Protein AF-0000000070922778 (afdb_homodimer)

Radius of gyration: 18.45 Å; Cα contacts (8 Å, |Δi|>4): 677; chains: 2; bounding box: 43×44×50 Å

pLDDT: mean 85.82, std 16.21, range [35.12, 98.62]

Sequence (288 aa):
MTWDMLIPEDYEFDDPLEGIDVGGYADDDPRAIELLEKLRASWADTPVVDELDGERVRLGGFVVPLEGDGSRVTEFLLVPFYGACIHVPPPPPNQVVHVHVNGDGISARSFDAVWLTGTMRAQRSSSELADAGYSMRPDRVEPFMTWDMLIPEDYEFDDPLEGIDVGGYADDDPRAIELLEKLRASWADTPVVDELDGERVRLGGFVVPLEGDGSRVTEFLLVPFYGACIHVPPPPPNQVVHVHVNGDGISARSFDAVWLTGTMRAQRSSSELADAGYSMRPDRVEPF

Organism: NCBI:txid713585

Nearest PDB structures (foldseek):
  4hsp-assembly1_A  TM=8.572E-01  e=2.648E-13  Pseudomonas aeruginosa PAO1
  2z6k-assembly1_A  TM=5.873E-01  e=1.551E-02  Homo sapiens
  6skl-assembly1_5  TM=5.769E-01  e=7.193E-02  Saccharomyces cerevisiae S288C
  8y0x-assembly1_SL  TM=4.865E-01  e=1.806E-01  Homo sapiens
  6zvj-assembly1_n  TM=4.872E-01  e=2.042E-01  Homo sapiens

Solvent-accessible surface area (backbone atoms only — not comparable to full-atom values): 15136 Å² total; per-residue (Å²): 100,60,73,68,70,32,40,41,89,85,62,70,73,69,28,80,44,55,38,41,25,83,72,69,45,66,39,77,50,66,64,60,52,52,42,54,51,51,55,48,60,73,26,66,75,54,58,57,34,67,80,43,43,70,35,75,46,44,44,66,31,19,34,41,74,73,39,64,76,86,58,29,30,33,27,29,36,38,28,65,46,78,47,54,48,57,39,39,76,54,63,45,21,34,51,23,33,39,35,43,42,71,85,85,34,42,82,55,53,80,51,39,50,31,34,38,30,30,44,32,32,64,41,70,47,76,55,72,66,46,48,17,27,22,28,32,55,48,82,42,78,37,76,105,98,60,73,67,71,34,40,41,88,84,62,68,72,70,28,79,44,55,38,42,26,83,74,71,43,65,43,78,50,64,64,60,53,52,42,54,50,51,56,49,61,72,26,67,76,54,58,57,35,68,81,44,42,70,35,75,47,44,43,65,32,19,34,40,75,73,39,64,76,86,56,28,33,32,27,29,35,39,29,65,46,78,48,53,48,58,40,40,76,54,62,46,20,35,50,24,33,38,35,43,42,71,85,84,34,42,80,55,53,79,50,42,50,30,35,37,31,30,43,32,34,62,42,71,48,78,56,71,65,44,49,17,27,21,27,33,54,48,82,39,78,38,76,104

Secondary structure (DSSP, 8-state):
--GGGGS-TT-----TTTTB-TTS-B---HHHHHHHHHHHHHHTTPPP-GGGTT-EEEEEEEEEEEEE-SSEEEEEEEESSTTBTTTBPPPPGGG-EEEE--TT-EE--TT-EEEEEEEEE---EE-SS-EESEEE--SEEEE-/--GGGGS-TT-----TTTTB-TTS-B---HHHHHHHHHHHHHHTTPPP-GGGTT-EEEEEEEEEEEEE-SSEEEEEEEESSTTBTTTBPPPPGGG-EEEE--TT-EE--TT-EEEEEEEEE---EE-SS-EESEEE--SEEEE-

Foldseek 3Di:
DDPVVVDDPPDDQPQPCVQVQLVDGHPPPPVVNVVLVVVQVVLAPPDADQVLAFDWDKDKFFWAADDADQFFGQKTKGAHDACALGRDDHDRQNRIEIEGEPDRGDGDDGGFIKMFTFRKHQPWDDDSRHIHRIYGHGPDIGGD/DDPVVVDDPPDDQPQPCVQVQLVDGDPPPPVVNVVLVVVQVVLAPPDADQVLAFDWDKDKFFWAADDADQQFGFKTKGAHDACALGRDDHDRQNRIEIEGEPDRGDGDDGGFIKMFTFRKHQPWDDDSRHIHRIYGHGPDIGGD

Structure (mmCIF, N/CA/C/O backbone):
data_AF-0000000070922778-model_v1
#
loop_
_entity.id
_entity.type
_entity.pdbx_description
1 polymer 'DUF3299 domain-containing protein'
#
loop_
_atom_site.group_PDB
_atom_site.id
_atom_site.type_symbol
_atom_site.label_atom_id
_atom_site.label_alt_id
_atom_site.label_comp_id
_atom_site.label_asym_id
_atom_site.label_entity_id
_atom_site.label_seq_id
_atom_site.pdbx_PDB_ins_code
_atom_site.Cartn_x
_atom_site.Cartn_y
_atom_site.Cartn_z
_atom_site.occupancy
_atom_site.B_iso_or_equiv
_atom_site.auth_seq_id
_atom_site.auth_comp_id
_atom_site.auth_asym_id
_atom_site.auth_atom_id
_atom_site.pdbx_PDB_model_num
ATOM 1 N N . MET A 1 1 ? -10.336 -3.109 -11.117 1 89.25 1 MET A N 1
ATOM 2 C CA . MET A 1 1 ? -10.633 -3.428 -9.727 1 89.25 1 MET A CA 1
ATOM 3 C C . MET A 1 1 ? -9.633 -2.764 -8.789 1 89.25 1 MET A C 1
AT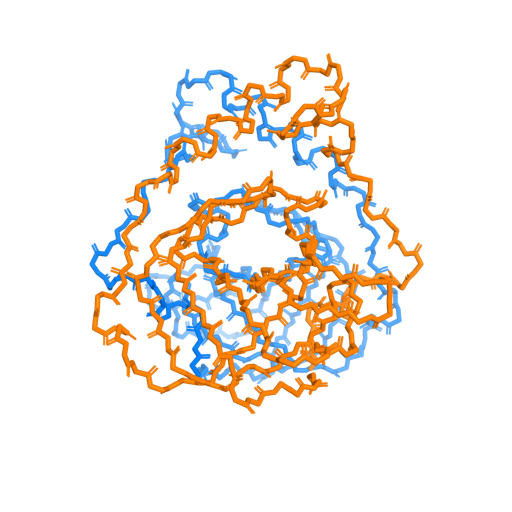OM 5 O O . MET A 1 1 ? -8.547 -2.367 -9.219 1 89.25 1 MET A O 1
ATOM 9 N N . THR A 1 2 ? -10.023 -2.664 -7.457 1 89.06 2 THR A N 1
ATOM 10 C CA . THR A 1 2 ? -9.125 -2.102 -6.449 1 89.06 2 THR A CA 1
ATOM 11 C C . THR A 1 2 ? -8.734 -3.16 -5.422 1 89.06 2 THR A C 1
ATOM 13 O O . THR A 1 2 ? -9.375 -4.207 -5.328 1 89.06 2 THR A O 1
ATOM 16 N N . TRP A 1 3 ? -7.699 -2.967 -4.789 1 92.06 3 TRP A N 1
ATOM 17 C CA . TRP A 1 3 ? -7.059 -3.965 -3.936 1 92.06 3 TRP A CA 1
ATOM 18 C C . TRP A 1 3 ? -7.969 -4.359 -2.779 1 92.06 3 TRP A C 1
ATOM 20 O O . TRP A 1 3 ? -7.883 -5.477 -2.266 1 92.06 3 TRP A O 1
ATOM 30 N N . ASP A 1 4 ? -8.812 -3.43 -2.281 1 90.69 4 ASP A N 1
ATOM 31 C CA . ASP A 1 4 ? -9.711 -3.76 -1.181 1 90.69 4 ASP A CA 1
ATOM 32 C C . ASP A 1 4 ? -10.672 -4.879 -1.575 1 90.69 4 ASP A C 1
ATOM 34 O O . ASP A 1 4 ? -11.195 -5.582 -0.712 1 90.69 4 ASP A O 1
ATOM 38 N N . MET A 1 5 ? -10.891 -5.047 -2.932 1 92.31 5 MET A N 1
ATOM 39 C CA . MET A 1 5 ? -11.805 -6.074 -3.42 1 92.31 5 MET A CA 1
ATOM 40 C C . MET A 1 5 ? -11.188 -7.461 -3.303 1 92.31 5 MET A C 1
ATOM 42 O O . MET A 1 5 ? -11.883 -8.469 -3.445 1 92.31 5 MET A O 1
ATOM 46 N N . LEU A 1 6 ? -9.953 -7.559 -2.975 1 95.5 6 LEU A N 1
ATOM 47 C CA . LEU A 1 6 ? -9.25 -8.828 -2.818 1 95.5 6 LEU A CA 1
ATOM 48 C C . LEU A 1 6 ? -9.375 -9.344 -1.388 1 95.5 6 LEU A C 1
ATOM 50 O O . LEU A 1 6 ? -8.859 -10.414 -1.064 1 95.5 6 LEU A O 1
ATOM 54 N N . ILE A 1 7 ? -10 -8.625 -0.562 1 92.38 7 ILE A N 1
ATOM 55 C CA . ILE A 1 7 ? -10.242 -8.977 0.832 1 92.38 7 ILE A CA 1
ATOM 56 C C . ILE A 1 7 ? -11.727 -9.273 1.034 1 92.38 7 ILE A C 1
ATOM 58 O O . ILE A 1 7 ? -12.586 -8.469 0.655 1 92.38 7 ILE A O 1
ATOM 62 N N . PRO A 1 8 ? -12.023 -10.43 1.592 1 93.19 8 PRO A N 1
ATOM 63 C CA . PRO A 1 8 ? -13.438 -10.672 1.861 1 93.19 8 PRO A CA 1
ATOM 64 C C . PRO A 1 8 ? -14.078 -9.57 2.701 1 93.19 8 PRO A C 1
ATOM 66 O O . PRO A 1 8 ? -13.453 -9.047 3.625 1 93.19 8 PRO A O 1
ATOM 69 N N . GLU A 1 9 ? -15.305 -9.281 2.422 1 85.25 9 GLU A N 1
ATOM 70 C CA . GLU A 1 9 ? -16 -8.156 3.047 1 85.25 9 GLU A CA 1
ATOM 71 C C . GLU A 1 9 ? -16.172 -8.375 4.547 1 85.25 9 GLU A C 1
ATOM 73 O O . GLU A 1 9 ? -16.172 -7.418 5.324 1 85.25 9 GLU A O 1
ATOM 78 N N . ASP A 1 10 ? -16.25 -9.648 4.926 1 86 10 ASP A N 1
ATOM 79 C CA . ASP A 1 10 ? -16.562 -9.961 6.32 1 86 10 ASP A CA 1
ATOM 80 C C . ASP A 1 10 ? -15.273 -10.211 7.117 1 86 10 ASP A C 1
ATOM 82 O O . ASP A 1 10 ? -15.328 -10.492 8.32 1 86 10 ASP A O 1
ATOM 86 N N . TYR A 1 11 ? -14.219 -10.141 6.355 1 85.25 11 TYR A N 1
ATOM 87 C CA . TYR A 1 11 ? -12.961 -10.375 7.055 1 85.25 11 TYR A CA 1
ATOM 88 C C . TYR A 1 11 ? -12.508 -9.125 7.805 1 85.25 11 TYR A C 1
ATOM 90 O O . TYR A 1 11 ? -12.508 -8.031 7.242 1 85.25 11 TYR A O 1
ATOM 98 N N . GLU A 1 12 ? -12.25 -9.312 9.102 1 73.38 12 GLU A N 1
ATOM 99 C CA . GLU A 1 12 ? -11.633 -8.281 9.922 1 73.38 12 GLU A CA 1
ATOM 100 C C . GLU A 1 12 ? -10.188 -8.648 10.273 1 73.38 12 GLU A C 1
ATOM 102 O O . GLU A 1 12 ? -9.938 -9.719 10.828 1 73.38 12 GLU A O 1
ATOM 107 N N . PHE A 1 13 ? -9.258 -7.855 9.727 1 70.44 13 PHE A N 1
ATOM 108 C CA . PHE A 1 13 ? -7.867 -8.133 10.078 1 70.44 13 PHE A CA 1
ATOM 109 C C . PHE A 1 13 ? -7.703 -8.219 11.594 1 70.44 13 PHE A C 1
ATOM 111 O O . PHE A 1 13 ? -8.305 -7.438 12.336 1 70.44 13 PHE A O 1
ATOM 118 N N . ASP A 1 14 ? -7.234 -9.344 11.984 1 60.81 14 ASP A N 1
ATOM 119 C CA . ASP A 1 14 ? -6.77 -9.281 13.367 1 60.81 14 ASP A CA 1
ATOM 120 C C . ASP A 1 14 ? -5.691 -8.211 13.531 1 60.81 14 ASP A C 1
ATOM 122 O O . ASP A 1 14 ? -4.773 -8.117 12.719 1 60.81 14 ASP A O 1
ATOM 126 N N . ASP A 1 15 ? -6.113 -7.16 14.07 1 53.22 15 ASP A N 1
ATOM 127 C CA . ASP A 1 15 ? -5.109 -6.137 14.336 1 53.22 15 ASP A CA 1
ATOM 128 C C . ASP A 1 15 ? -3.932 -6.707 15.125 1 53.22 15 ASP A C 1
ATOM 130 O O . ASP A 1 15 ? -4.043 -6.957 16.328 1 53.22 15 ASP A O 1
ATOM 134 N N . PRO A 1 16 ? -3.008 -7.27 14.312 1 50.75 16 PRO A N 1
ATOM 135 C CA . PRO A 1 16 ? -1.909 -7.746 15.156 1 50.75 16 PRO A CA 1
ATOM 136 C C . PRO A 1 16 ? -1.395 -6.676 16.125 1 50.75 16 PRO A C 1
ATOM 138 O O . PRO A 1 16 ? -0.692 -6.992 17.078 1 50.75 16 PRO A O 1
ATOM 141 N N . LEU A 1 17 ? -1.821 -5.473 15.578 1 51.88 17 LEU A N 1
ATOM 142 C CA . LEU A 1 17 ? -1.456 -4.332 16.406 1 51.88 17 LEU A CA 1
ATOM 143 C C . LEU A 1 17 ? -2.564 -4.016 17.406 1 51.88 17 LEU A C 1
ATOM 145 O O . LEU A 1 17 ? -2.449 -3.064 18.188 1 51.88 17 LEU A O 1
ATOM 149 N N . GLU A 1 18 ? -3.729 -4.777 17.203 1 47.84 18 GLU A N 1
ATOM 150 C CA . GLU A 1 18 ? -4.816 -4.582 18.156 1 47.84 18 GLU A CA 1
ATOM 151 C C . GLU A 1 18 ? -4.324 -4.727 19.594 1 47.84 18 GLU A C 1
ATOM 153 O O . GLU A 1 18 ? -3.703 -5.73 19.953 1 47.84 18 GLU A O 1
ATOM 158 N N . GLY A 1 19 ? -4.395 -3.633 20.344 1 45.19 19 GLY A N 1
ATOM 159 C CA . GLY A 1 19 ? -3.963 -3.48 21.719 1 45.19 19 GLY A CA 1
ATOM 160 C C . GLY A 1 19 ? -2.604 -2.822 21.844 1 45.19 19 GLY A C 1
ATOM 161 O O . GLY A 1 19 ? -2.082 -2.672 22.953 1 45.19 19 GLY A O 1
ATOM 162 N N . ILE A 1 20 ? -1.868 -2.838 20.812 1 43.72 20 ILE A N 1
ATOM 163 C CA . ILE A 1 20 ? -0.602 -2.119 20.891 1 43.72 20 ILE A CA 1
ATOM 164 C C . ILE A 1 20 ? -0.856 -0.614 20.812 1 43.72 20 ILE A C 1
ATOM 166 O O . ILE A 1 20 ? -1.433 -0.124 19.844 1 43.72 20 ILE A O 1
ATOM 170 N N . ASP A 1 21 ? -1.091 -0.004 21.875 1 40.66 21 ASP A N 1
ATOM 171 C CA . ASP A 1 21 ? -1.173 1.452 21.953 1 40.66 21 ASP A CA 1
ATOM 172 C C . ASP A 1 21 ? -0.01 2.104 21.203 1 40.66 21 ASP A C 1
ATOM 174 O O . ASP A 1 21 ? 1.118 2.123 21.703 1 40.66 21 ASP A O 1
ATOM 178 N N . VAL A 1 22 ? 0.068 2.129 19.875 1 41.25 22 VAL A N 1
ATOM 179 C CA . VAL A 1 22 ? 1.137 2.953 19.328 1 41.25 22 VAL A CA 1
ATOM 180 C C . VAL A 1 22 ? 1.217 4.273 20.078 1 41.25 22 VAL A C 1
ATOM 182 O O . VAL A 1 22 ? 2.229 4.977 20.016 1 41.25 22 VAL A O 1
ATOM 185 N N . GLY A 1 23 ? 0.224 5.086 20.219 1 37.53 23 GLY A N 1
ATOM 186 C CA . GLY A 1 23 ? 0.001 6.16 21.172 1 37.53 23 GLY A CA 1
ATOM 187 C C . GLY A 1 23 ? -0.423 5.66 22.547 1 37.53 23 GLY A C 1
ATOM 188 O O . GLY A 1 23 ? -1.097 6.375 23.281 1 37.53 23 GLY A O 1
ATOM 189 N N . GLY A 1 24 ? -0.105 4.578 23.172 1 35.56 24 GLY A N 1
ATOM 190 C CA . GLY A 1 24 ? -0.442 4.113 24.5 1 35.56 24 GLY A CA 1
ATOM 191 C C . GLY A 1 24 ? -1.186 2.791 24.5 1 35.56 24 GLY A C 1
ATOM 192 O O . GLY A 1 24 ? -1.572 2.293 25.562 1 35.56 24 GLY A O 1
ATOM 193 N N . TYR A 1 25 ? -1.937 2.266 23.656 1 35.12 25 TYR A N 1
ATOM 194 C CA . TYR A 1 25 ? -2.836 1.153 23.938 1 35.12 25 TYR A CA 1
ATOM 195 C C . TYR A 1 25 ? -2.064 -0.156 24.062 1 35.12 25 TYR A C 1
ATOM 197 O O . TYR A 1 25 ? -0.97 -0.29 23.5 1 35.12 25 TYR A O 1
ATOM 205 N N . ALA A 1 26 ? -2.715 -1.332 24.797 1 37.41 26 ALA A N 1
ATOM 206 C CA . ALA A 1 26 ? -2.357 -2.447 25.672 1 37.41 26 ALA A CA 1
ATOM 207 C C . ALA A 1 26 ? -1.793 -3.615 24.859 1 37.41 26 ALA A C 1
ATOM 209 O O . ALA A 1 26 ? -1.554 -4.695 25.406 1 37.41 26 ALA A O 1
ATOM 210 N N . ASP A 1 27 ? -1.771 -3.811 23.453 1 47.06 27 ASP A N 1
ATOM 211 C CA . ASP A 1 27 ? -1.337 -5.203 23.375 1 47.06 27 ASP A CA 1
ATOM 212 C C . ASP A 1 27 ? 0.067 -5.371 23.953 1 47.06 27 ASP A C 1
ATOM 214 O O . ASP A 1 27 ? 0.938 -4.527 23.734 1 47.06 27 ASP A O 1
ATOM 218 N N . ASP A 1 28 ? 0.158 -6.125 24.969 1 54.16 28 ASP A N 1
ATOM 219 C CA . ASP A 1 28 ? 1.063 -6.539 26.031 1 54.16 28 ASP A CA 1
ATOM 220 C C . ASP A 1 28 ? 2.309 -7.215 25.469 1 54.16 28 ASP A C 1
ATOM 222 O O . ASP A 1 28 ? 3.176 -7.664 26.219 1 54.16 28 ASP A O 1
ATOM 226 N N . ASP A 1 29 ? 2.395 -7.43 24.031 1 61.84 29 ASP A N 1
ATOM 227 C CA . ASP A 1 29 ? 3.674 -8.078 23.766 1 61.84 29 ASP A CA 1
ATOM 228 C C . ASP A 1 29 ? 4.781 -7.047 23.578 1 61.84 29 ASP A C 1
ATOM 230 O O . ASP A 1 29 ? 4.824 -6.352 22.547 1 61.84 29 ASP A O 1
ATOM 234 N N . PRO A 1 30 ? 5.5 -6.844 24.531 1 70.19 30 PRO A N 1
ATOM 235 C CA . PRO A 1 30 ? 6.582 -5.859 24.531 1 70.19 30 PRO A CA 1
ATOM 236 C C . PRO A 1 30 ? 7.477 -5.977 23.297 1 70.19 30 PRO A C 1
ATOM 238 O O . PRO A 1 30 ? 7.992 -4.969 22.797 1 70.19 30 PRO A O 1
ATOM 241 N N . ARG A 1 31 ? 7.418 -7.18 22.766 1 65.69 31 ARG A N 1
ATOM 242 C CA . ARG A 1 31 ? 8.281 -7.387 21.609 1 65.69 31 ARG A CA 1
ATOM 243 C C . ARG A 1 31 ? 7.676 -6.777 20.359 1 65.69 31 ARG A C 1
ATOM 245 O O . ARG A 1 31 ? 8.383 -6.176 19.547 1 65.69 31 ARG A O 1
ATOM 252 N N . ALA A 1 32 ? 6.371 -6.836 20.203 1 67 32 ALA A N 1
ATOM 253 C CA . ALA A 1 32 ? 5.68 -6.246 19.062 1 67 32 ALA A CA 1
ATOM 254 C C . ALA A 1 32 ? 5.766 -4.723 19.094 1 67 32 ALA A C 1
ATOM 256 O O . ALA A 1 32 ? 5.984 -4.082 18.062 1 67 32 ALA A O 1
ATOM 257 N N . ILE A 1 33 ? 5.738 -4.27 20.266 1 70.62 33 ILE A N 1
ATOM 258 C CA . ILE A 1 33 ? 5.82 -2.824 20.453 1 70.62 33 ILE A CA 1
ATOM 259 C C . ILE A 1 33 ? 7.203 -2.328 20.031 1 70.62 33 ILE A C 1
ATOM 261 O O . ILE A 1 33 ? 7.324 -1.342 19.312 1 70.62 33 ILE A O 1
ATOM 265 N N . GLU A 1 34 ? 8.141 -2.98 20.516 1 70.94 34 GLU A N 1
ATOM 266 C CA . GLU A 1 34 ? 9.508 -2.596 20.188 1 70.94 34 GLU A CA 1
ATOM 267 C C . GLU A 1 34 ? 9.758 -2.67 18.672 1 70.94 34 GLU A C 1
ATOM 269 O O . GLU A 1 34 ? 10.422 -1.798 18.109 1 70.94 34 GLU A O 1
ATOM 274 N N . LEU A 1 35 ? 9.148 -3.58 18.078 1 66.06 35 LEU A N 1
ATOM 275 C CA . LEU A 1 35 ? 9.336 -3.771 16.656 1 66.06 35 LEU A CA 1
ATOM 276 C C . LEU A 1 35 ? 8.695 -2.635 15.859 1 66.06 35 LEU A C 1
ATOM 278 O O . LEU A 1 35 ? 9.305 -2.088 14.938 1 66.06 35 LEU A O 1
ATOM 282 N N . LEU A 1 36 ? 7.551 -2.359 16.203 1 73.56 36 LEU A N 1
ATOM 283 C CA . LEU A 1 36 ? 6.863 -1.269 15.516 1 73.56 36 LEU A CA 1
ATOM 284 C C . LEU A 1 36 ? 7.621 0.043 15.688 1 73.56 36 LEU A C 1
ATOM 286 O O . LEU A 1 36 ? 7.715 0.841 14.758 1 73.56 36 LEU A O 1
ATOM 290 N N . GLU A 1 37 ? 8.164 0.158 16.844 1 74.75 37 GLU A N 1
ATOM 291 C CA . GLU A 1 37 ? 8.938 1.363 17.109 1 74.75 37 GLU A CA 1
ATOM 292 C C . GLU A 1 37 ? 10.203 1.406 16.25 1 74.75 37 GLU A C 1
ATOM 294 O O . GLU A 1 37 ? 10.586 2.469 15.766 1 74.75 37 GLU A O 1
ATOM 299 N N . LYS A 1 38 ? 10.828 0.313 16.094 1 72.69 38 LYS A N 1
ATOM 300 C CA . LYS A 1 38 ? 12.031 0.237 15.266 1 72.69 38 LYS A CA 1
ATOM 301 C C . LYS A 1 38 ? 11.703 0.513 13.797 1 72.69 38 LYS A C 1
ATOM 303 O O . LYS A 1 38 ? 12.453 1.22 13.117 1 72.69 38 LYS A O 1
ATOM 308 N N . LEU A 1 39 ? 10.641 -0.091 13.344 1 75.5 39 LEU A N 1
ATOM 309 C CA . LEU A 1 39 ? 10.219 0.147 11.969 1 75.5 39 LEU A CA 1
ATOM 310 C C . LEU A 1 39 ? 9.906 1.623 11.742 1 75.5 39 LEU A C 1
ATOM 312 O O . LEU A 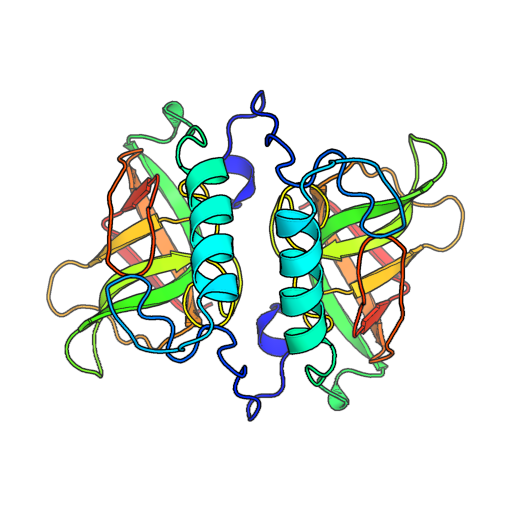1 39 ? 10.391 2.221 10.773 1 75.5 39 LEU A O 1
ATOM 316 N N . ARG A 1 40 ? 9.188 2.184 12.648 1 78.06 40 ARG A N 1
ATOM 317 C CA . ARG A 1 40 ? 8.844 3.6 12.562 1 78.06 40 ARG A CA 1
ATOM 318 C C . ARG A 1 40 ? 10.094 4.469 12.562 1 78.06 40 ARG A C 1
ATOM 320 O O . ARG A 1 40 ? 10.188 5.43 11.797 1 78.06 40 ARG A O 1
ATOM 327 N N . ALA A 1 41 ? 11.047 4.148 13.43 1 77.12 41 ALA A N 1
ATOM 328 C CA . ALA A 1 41 ? 12.281 4.918 13.547 1 77.12 41 ALA A CA 1
ATOM 329 C C . ALA A 1 41 ? 13.102 4.848 12.266 1 77.12 41 ALA A C 1
ATOM 331 O O . ALA A 1 41 ? 13.711 5.84 11.859 1 77.12 41 ALA A O 1
ATOM 332 N N . SER A 1 42 ? 13.086 3.76 11.625 1 77.06 42 SER A N 1
ATOM 333 C CA . SER A 1 42 ? 13.859 3.58 10.398 1 77.06 42 SER A CA 1
ATOM 334 C C . SER A 1 42 ? 13.281 4.398 9.25 1 77.06 42 SER A C 1
ATOM 336 O O . SER A 1 42 ? 14 4.77 8.32 1 77.06 42 SER A O 1
ATOM 338 N N . TRP A 1 43 ? 12.016 4.707 9.391 1 83.19 43 TRP A N 1
ATOM 339 C CA . TRP A 1 43 ? 11.336 5.402 8.305 1 83.19 43 TRP A CA 1
ATOM 340 C C . TRP A 1 43 ? 11.125 6.875 8.648 1 83.19 43 TRP A C 1
ATOM 342 O O . TRP A 1 43 ? 10.688 7.656 7.809 1 83.19 43 TRP A O 1
ATOM 352 N N . ALA A 1 44 ? 11.484 7.254 9.828 1 82.56 44 ALA A N 1
ATOM 353 C CA . ALA A 1 44 ? 11.117 8.562 10.367 1 82.56 44 ALA A CA 1
ATOM 354 C C . ALA A 1 44 ? 11.648 9.688 9.492 1 82.56 44 ALA A C 1
ATOM 356 O O . ALA A 1 44 ? 10.992 10.719 9.328 1 82.56 44 ALA A O 1
ATOM 357 N N . ASP A 1 45 ? 12.789 9.383 8.75 1 85.69 45 ASP A N 1
ATOM 358 C CA . ASP A 1 45 ? 13.445 10.484 8.047 1 85.69 45 ASP A CA 1
ATOM 359 C C . ASP A 1 45 ? 13.32 10.328 6.531 1 85.69 45 ASP A C 1
ATOM 361 O O . ASP A 1 45 ? 14.141 10.844 5.773 1 85.69 45 ASP A O 1
ATOM 365 N N . THR A 1 46 ? 12.336 9.547 6.152 1 90.94 46 THR A N 1
ATOM 366 C CA . THR A 1 46 ? 12.133 9.43 4.711 1 90.94 46 THR A CA 1
ATOM 367 C C . THR A 1 46 ? 11.844 10.797 4.098 1 90.94 46 THR A C 1
ATOM 369 O O . THR A 1 46 ? 11.039 11.57 4.637 1 90.94 46 THR A O 1
ATOM 372 N N . PRO A 1 47 ? 12.516 11.148 2.994 1 93.31 47 PRO A N 1
ATOM 373 C CA . PRO A 1 47 ? 12.383 12.477 2.404 1 93.31 47 PRO A CA 1
ATOM 374 C C . PRO A 1 47 ? 11.094 12.641 1.6 1 93.31 47 PRO A C 1
ATOM 376 O O . PRO A 1 47 ? 10.516 11.648 1.143 1 93.31 47 PRO A O 1
ATOM 379 N N . VAL A 1 48 ? 10.664 13.852 1.496 1 96.81 48 VAL A N 1
ATOM 380 C CA . VAL A 1 48 ? 9.531 14.203 0.638 1 96.81 48 VAL A CA 1
ATOM 381 C C . VAL A 1 48 ? 10.047 14.859 -0.646 1 96.81 48 VAL A C 1
ATOM 383 O O . VAL A 1 48 ? 11.242 15.133 -0.776 1 96.81 48 VAL A O 1
ATOM 386 N N . VAL A 1 49 ? 9.172 14.969 -1.598 1 97.12 49 VAL A N 1
ATOM 387 C CA . VAL A 1 49 ? 9.445 15.727 -2.812 1 97.12 49 VAL A CA 1
ATOM 388 C C . VAL A 1 49 ? 9.062 17.188 -2.604 1 97.12 49 VAL A C 1
ATOM 390 O O . VAL A 1 49 ? 7.891 17.547 -2.742 1 97.12 49 VAL A O 1
ATOM 393 N N . ASP A 1 50 ? 10.031 18 -2.381 1 96.88 50 ASP A N 1
ATOM 394 C CA . ASP A 1 50 ? 9.789 19.391 -2.027 1 96.88 50 ASP A CA 1
ATOM 395 C C . ASP A 1 50 ? 9.008 20.109 -3.121 1 96.88 50 ASP A C 1
ATOM 397 O O . ASP A 1 50 ? 8.219 21.016 -2.834 1 96.88 50 ASP A O 1
ATOM 401 N N . GLU A 1 51 ? 9.18 19.672 -4.312 1 97.31 51 GLU A N 1
ATOM 402 C CA . GLU A 1 51 ? 8.555 20.328 -5.457 1 97.31 51 GLU A CA 1
ATOM 403 C C . GLU A 1 51 ? 7.043 20.156 -5.434 1 97.31 51 GLU A C 1
ATOM 405 O O . GLU A 1 51 ? 6.316 20.875 -6.125 1 97.31 51 GLU A O 1
ATOM 410 N N . LEU A 1 52 ? 6.598 19.234 -4.684 1 97.88 52 LEU A N 1
ATOM 411 C CA . LEU A 1 52 ? 5.164 19 -4.59 1 97.88 52 LEU A CA 1
ATOM 412 C C . LEU A 1 52 ? 4.5 20.031 -3.672 1 97.88 52 LEU A C 1
ATOM 414 O O . LEU A 1 52 ? 3.273 20.141 -3.654 1 97.88 52 LEU A O 1
ATOM 418 N N . ASP A 1 53 ? 5.312 20.75 -2.916 1 98.44 53 ASP A N 1
ATOM 419 C CA . ASP A 1 53 ? 4.754 21.766 -2.041 1 98.44 53 ASP A CA 1
ATOM 420 C C . ASP A 1 53 ? 4.074 22.875 -2.85 1 98.44 53 ASP A C 1
ATOM 422 O O . ASP A 1 53 ? 4.727 23.562 -3.627 1 98.44 53 ASP A O 1
ATOM 426 N N . GLY A 1 54 ? 2.803 22.938 -2.717 1 98.19 54 GLY A N 1
ATOM 427 C CA . GLY A 1 54 ? 2.053 23.969 -3.414 1 98.19 54 GLY A CA 1
ATOM 428 C C . GLY A 1 54 ? 1.452 23.484 -4.723 1 98.19 54 GLY A C 1
ATOM 429 O O . GLY A 1 54 ? 0.729 24.234 -5.391 1 98.19 54 GLY A O 1
ATOM 430 N N . GLU A 1 55 ? 1.668 22.312 -5.094 1 97.94 55 GLU A N 1
ATOM 431 C CA . GLU A 1 55 ? 1.161 21.781 -6.352 1 97.94 55 GLU A CA 1
ATOM 432 C C . GLU A 1 55 ? -0.26 21.234 -6.195 1 97.94 55 GLU A C 1
ATOM 434 O O . GLU A 1 55 ? -0.575 20.578 -5.199 1 97.94 55 GLU A O 1
ATOM 439 N N . ARG A 1 56 ? -1.062 21.594 -7.117 1 98.12 56 ARG A N 1
ATOM 440 C CA . ARG A 1 56 ? -2.391 20.984 -7.168 1 98.12 56 ARG A CA 1
ATOM 441 C C . ARG A 1 56 ? -2.33 19.578 -7.73 1 98.12 56 ARG A C 1
ATOM 443 O O . ARG A 1 56 ? -1.774 19.344 -8.805 1 98.12 56 ARG A O 1
ATOM 450 N N . VAL A 1 57 ? -2.912 18.625 -7.008 1 97.69 57 VAL A N 1
ATOM 451 C CA . VAL A 1 57 ? -2.787 17.234 -7.398 1 97.69 57 VAL A CA 1
ATOM 452 C C . VAL A 1 57 ? -4.125 16.516 -7.211 1 97.69 57 VAL A C 1
ATOM 454 O O . VAL A 1 57 ? -5.051 17.078 -6.609 1 97.69 57 VAL A O 1
ATOM 457 N N . ARG A 1 58 ? -4.215 15.391 -7.824 1 96.81 58 ARG A N 1
ATOM 458 C CA . ARG A 1 58 ? -5.246 14.391 -7.555 1 96.81 58 ARG A CA 1
ATOM 459 C C . ARG A 1 58 ? -4.629 13.062 -7.145 1 96.81 58 ARG A C 1
ATOM 461 O O . ARG A 1 58 ? -3.814 12.492 -7.875 1 96.81 58 ARG A O 1
ATOM 468 N N . LEU A 1 59 ? -4.984 12.57 -5.992 1 95.25 59 LEU A N 1
ATOM 469 C CA . LEU A 1 59 ? -4.371 11.375 -5.422 1 95.25 59 LEU A CA 1
ATOM 470 C C . LEU A 1 59 ? -5.426 10.445 -4.832 1 95.25 59 LEU A C 1
ATOM 472 O O . LEU A 1 59 ? -6.309 10.898 -4.094 1 95.25 59 LEU A O 1
ATOM 476 N N . GLY A 1 60 ? -5.375 9.266 -5.164 1 94.31 60 GLY A N 1
ATOM 477 C CA . GLY A 1 60 ? -6.277 8.273 -4.605 1 94.31 60 GLY A CA 1
ATOM 478 C C . GLY A 1 60 ? -5.684 7.512 -3.439 1 94.31 60 GLY A C 1
ATOM 479 O O . GLY A 1 60 ? -4.477 7.254 -3.41 1 94.31 60 GLY A O 1
ATOM 480 N N . GLY A 1 61 ? -6.488 7.098 -2.562 1 95.06 61 GLY A N 1
ATOM 481 C CA . GLY A 1 61 ? -6.039 6.32 -1.42 1 95.06 61 GLY A CA 1
ATOM 482 C C . GLY A 1 61 ? -7.172 5.891 -0.507 1 95.06 61 GLY A C 1
ATOM 483 O O . GLY A 1 61 ? -8.336 5.875 -0.916 1 95.06 61 GLY A O 1
ATOM 484 N N . PHE A 1 62 ? -6.781 5.465 0.692 1 95.12 62 PHE A N 1
ATOM 485 C CA . PHE A 1 62 ? -7.719 4.949 1.681 1 95.12 62 PHE A CA 1
ATOM 486 C C . PHE A 1 62 ? -7.773 5.855 2.904 1 95.12 62 PHE A C 1
ATOM 488 O O . PHE A 1 62 ? -6.738 6.332 3.377 1 95.12 62 PHE A O 1
ATOM 495 N N . VAL A 1 63 ? -8.969 6.035 3.426 1 95.94 63 VAL A N 1
ATOM 496 C CA . VAL A 1 63 ? -9.203 6.965 4.523 1 95.94 63 VAL A CA 1
ATOM 497 C C . VAL A 1 63 ? -8.914 6.277 5.855 1 95.94 63 VAL A C 1
ATOM 499 O O . VAL A 1 63 ? -9.391 5.164 6.102 1 95.94 63 VAL A O 1
ATOM 502 N N . VAL A 1 64 ? -8.133 6.898 6.707 1 94.75 64 VAL A N 1
ATOM 503 C CA . VAL A 1 64 ? -7.984 6.535 8.109 1 94.75 64 VAL A CA 1
ATOM 504 C C . VAL A 1 64 ? -8.414 7.703 8.992 1 94.75 64 VAL A C 1
ATOM 506 O O . VAL A 1 64 ? -7.648 8.641 9.211 1 94.75 64 VAL A O 1
ATOM 509 N N . PRO A 1 65 ? -9.562 7.621 9.555 1 96.19 65 PRO A N 1
ATOM 510 C CA . PRO A 1 65 ? -10.117 8.781 10.266 1 96.19 65 PRO A CA 1
ATOM 511 C C . PRO A 1 65 ? -9.32 9.141 11.523 1 96.19 65 PRO A C 1
ATOM 513 O O . PRO A 1 65 ? -8.859 8.242 12.234 1 96.19 65 PRO A O 1
ATOM 516 N N . LEU A 1 66 ? -9.172 10.422 11.766 1 95.19 66 LEU A N 1
ATOM 517 C CA . LEU A 1 66 ? -8.578 10.938 12.992 1 95.19 66 LEU A CA 1
ATOM 518 C C . LEU A 1 66 ? -9.617 11.68 13.828 1 95.19 66 LEU A C 1
ATOM 520 O O . LEU A 1 66 ? -9.773 11.406 15.016 1 95.19 66 LEU A O 1
ATOM 524 N N . GLU A 1 67 ? -10.281 12.641 13.195 1 95.06 67 GLU A N 1
ATOM 525 C CA . GLU A 1 67 ? -11.312 13.422 13.875 1 95.06 67 GLU A CA 1
ATOM 526 C C . GLU A 1 67 ? -12.625 13.406 13.094 1 95.06 67 GLU A C 1
ATOM 528 O O . GLU A 1 67 ? -12.625 13.539 11.867 1 95.06 67 GLU A O 1
ATOM 533 N N . GLY A 1 68 ? -13.719 13.148 13.805 1 90.69 68 GLY A N 1
ATOM 534 C CA . GLY A 1 68 ? -15.055 13.133 13.219 1 90.69 68 GLY A CA 1
ATOM 535 C C . GLY A 1 68 ? -16.141 12.859 14.242 1 90.69 68 GLY A C 1
ATOM 536 O O . GLY A 1 68 ? -15.906 12.922 15.445 1 90.69 68 GLY A O 1
ATOM 537 N N . ASP A 1 69 ? -17.375 12.766 13.742 1 87.69 69 ASP A N 1
ATOM 538 C CA . ASP A 1 69 ? -18.5 12.5 14.633 1 87.69 69 ASP A CA 1
ATOM 539 C C . ASP A 1 69 ? -19.109 11.125 14.367 1 87.69 69 ASP A C 1
ATOM 541 O O . ASP A 1 69 ? -20.281 10.891 14.672 1 87.69 69 ASP A O 1
ATOM 545 N N . GLY A 1 70 ? -18.344 10.172 13.82 1 81.56 70 GLY A N 1
ATOM 546 C CA . GLY A 1 70 ? -18.812 8.828 13.484 1 81.56 70 GLY A CA 1
ATOM 547 C C . GLY A 1 70 ? -19.391 8.734 12.094 1 81.56 70 GLY A C 1
ATOM 548 O O . GLY A 1 70 ? -19.297 7.688 11.445 1 81.56 70 GLY A O 1
ATOM 549 N N . SER A 1 71 ? -20.062 9.828 11.641 1 85.5 71 SER A N 1
ATOM 550 C CA . SER A 1 71 ? -20.656 9.836 10.305 1 85.5 71 SER A CA 1
ATOM 551 C C . SER A 1 71 ? -19.859 10.719 9.352 1 85.5 71 SER A C 1
ATOM 553 O O . SER A 1 71 ? -19.781 10.43 8.148 1 85.5 71 SER A O 1
ATOM 555 N N . ARG A 1 72 ? -19.297 11.742 9.945 1 94.12 72 ARG A N 1
ATOM 556 C CA . ARG A 1 72 ? -18.5 12.672 9.156 1 94.12 72 ARG A CA 1
ATOM 557 C C . ARG A 1 72 ? -17.078 12.773 9.703 1 94.12 72 ARG A C 1
ATOM 559 O O . ARG A 1 72 ? -16.859 12.641 10.914 1 94.12 72 ARG A O 1
ATOM 566 N N . VAL A 1 73 ? -16.188 12.945 8.773 1 96.69 73 VAL A N 1
ATOM 567 C CA . VAL A 1 73 ? -14.789 13.047 9.148 1 96.69 73 VAL A CA 1
ATOM 568 C C . VAL A 1 73 ? -14.234 14.398 8.703 1 96.69 73 VAL A C 1
ATOM 570 O O . VAL A 1 73 ? -14.43 14.812 7.555 1 96.69 73 VAL A O 1
ATOM 573 N N . THR A 1 74 ? -13.547 15.109 9.609 1 97 74 THR A N 1
ATOM 574 C CA . THR A 1 74 ? -12.977 16.422 9.297 1 97 74 THR A CA 1
ATOM 575 C C . THR A 1 74 ? -11.461 16.328 9.18 1 97 74 THR A C 1
ATOM 577 O O . THR A 1 74 ? -10.812 17.234 8.648 1 97 74 THR A O 1
ATOM 580 N N . GLU A 1 75 ? -10.859 15.344 9.812 1 97.69 75 GLU A N 1
ATOM 581 C CA . GLU A 1 75 ? -9.422 15.086 9.781 1 97.69 75 GLU A CA 1
ATOM 582 C C . GLU A 1 75 ? -9.133 13.594 9.602 1 97.69 75 GLU A C 1
ATOM 584 O O . GLU A 1 75 ? -9.711 12.758 10.297 1 97.69 75 GLU A O 1
ATOM 589 N N . PHE A 1 76 ? -8.328 13.297 8.625 1 97.81 76 PHE A N 1
ATOM 590 C CA . PHE A 1 76 ? -7.988 11.898 8.398 1 97.81 76 PHE A CA 1
ATOM 591 C C . PHE A 1 76 ? -6.625 11.773 7.73 1 97.81 76 PHE A C 1
ATOM 593 O O . PHE A 1 76 ? -6.043 12.766 7.301 1 97.81 76 PHE A O 1
ATOM 600 N N . LEU A 1 77 ? -6.09 10.586 7.762 1 98 77 LEU A N 1
ATOM 601 C CA . LEU A 1 77 ? -4.934 10.234 6.945 1 98 77 LEU A CA 1
ATOM 602 C C . LEU A 1 77 ? -5.371 9.555 5.648 1 98 77 LEU A C 1
ATOM 604 O O . LEU A 1 77 ? -6.32 8.773 5.645 1 98 77 LEU A O 1
ATOM 608 N N . LEU A 1 78 ? -4.746 9.93 4.59 1 98.12 78 LEU A N 1
ATOM 609 C CA . LEU A 1 78 ? -4.836 9.156 3.357 1 98.12 78 LEU A CA 1
ATOM 610 C C . LEU A 1 78 ? -3.617 8.25 3.195 1 98.12 78 LEU A C 1
ATOM 612 O O . LEU A 1 78 ? -2.479 8.719 3.246 1 98.12 78 LEU A O 1
ATOM 616 N N . VAL A 1 79 ? -3.846 6.941 3.006 1 96.69 79 VAL A N 1
ATOM 617 C CA . VAL A 1 79 ? -2.762 5.969 2.914 1 96.69 79 VAL A CA 1
ATOM 618 C C . VAL A 1 79 ? -2.898 5.16 1.625 1 96.69 79 VAL A C 1
ATOM 620 O O . VAL A 1 79 ? -3.982 5.09 1.042 1 96.69 79 VAL A O 1
ATOM 623 N N . PRO A 1 80 ? -1.854 4.547 1.189 1 95 80 PRO A N 1
ATOM 624 C CA . PRO A 1 80 ? -1.848 3.965 -0.153 1 95 80 PRO A CA 1
ATOM 625 C C . PRO A 1 80 ? -2.473 2.57 -0.194 1 95 80 PRO A C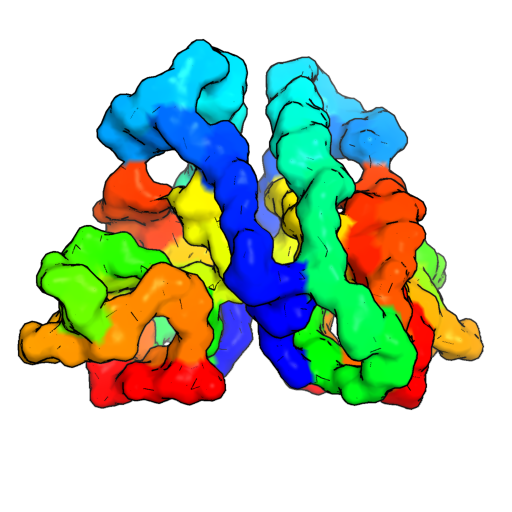 1
ATOM 627 O O . PRO A 1 80 ? -2.744 2.045 -1.275 1 95 80 PRO A O 1
ATOM 630 N N . PHE A 1 81 ? -2.688 1.926 0.938 1 91.81 81 PHE A N 1
ATOM 631 C CA . PHE A 1 81 ? -3.184 0.557 0.865 1 91.81 81 PHE A CA 1
ATOM 632 C C . PHE A 1 81 ? -4.141 0.265 2.016 1 91.81 81 PHE A C 1
ATOM 634 O O . PHE A 1 81 ? -4.008 0.84 3.1 1 91.81 81 PHE A O 1
ATOM 641 N N . TYR A 1 82 ? -5.004 -0.604 1.801 1 87.81 82 TYR A N 1
ATOM 642 C CA . TYR A 1 82 ? -6.059 -0.978 2.736 1 87.81 82 TYR A CA 1
ATOM 643 C C . TYR A 1 82 ? -5.473 -1.566 4.016 1 87.81 82 TYR A C 1
ATOM 645 O O . TYR A 1 82 ? -4.566 -2.4 3.961 1 87.81 82 TYR A O 1
ATOM 653 N N . GLY A 1 83 ? -5.949 -1.029 5.195 1 87.5 83 GLY A N 1
ATOM 654 C CA . GLY A 1 83 ? -5.547 -1.609 6.469 1 87.5 83 GLY A CA 1
ATOM 655 C C . GLY A 1 83 ? -4.41 -0.861 7.133 1 87.5 83 GLY A C 1
ATOM 656 O O . GLY A 1 83 ? -4.141 -1.057 8.32 1 87.5 83 GLY A O 1
ATOM 657 N N . ALA A 1 84 ? -3.713 -0.068 6.441 1 88.81 84 ALA A N 1
ATOM 658 C CA . ALA A 1 84 ? -2.582 0.681 6.98 1 88.81 84 ALA A CA 1
ATOM 659 C C . ALA A 1 84 ? -2.98 1.437 8.242 1 88.81 84 ALA A C 1
ATOM 661 O O . ALA A 1 84 ? -4.074 2 8.32 1 88.81 84 ALA A O 1
ATOM 662 N N . CYS A 1 85 ? -2.053 1.438 9.273 1 86.25 85 CYS A N 1
ATOM 663 C CA . CYS A 1 85 ? -2.133 2.199 10.516 1 86.25 85 CYS A CA 1
ATOM 664 C C . CYS A 1 85 ? -2.988 1.473 11.547 1 86.25 85 CYS A C 1
ATOM 666 O O . CYS A 1 85 ? -2.877 1.731 12.742 1 86.25 85 CYS A O 1
ATOM 668 N N . ILE A 1 86 ? -3.891 0.741 11.117 1 80.31 86 ILE A N 1
ATOM 669 C CA . ILE A 1 86 ? -4.777 0.099 12.078 1 80.31 86 ILE A CA 1
ATOM 670 C C . ILE A 1 86 ? -4.523 -1.406 12.094 1 80.31 86 ILE A C 1
ATOM 672 O O . ILE A 1 86 ? -4.43 -2.016 13.164 1 80.31 86 ILE A O 1
ATOM 676 N N . HIS A 1 87 ? -4.395 -2.012 10.945 1 79 87 HIS A N 1
ATOM 677 C CA . HIS A 1 87 ? -4.297 -3.463 10.828 1 79 87 HIS A CA 1
ATOM 678 C C . HIS A 1 87 ? -2.877 -3.895 10.484 1 79 87 HIS A C 1
ATOM 680 O O . HIS A 1 87 ? -2.461 -5.004 10.828 1 79 87 HIS A O 1
ATOM 686 N N . VAL A 1 88 ? -2.23 -3.098 9.812 1 79.12 88 VAL A N 1
ATOM 687 C CA . VAL A 1 88 ? -0.826 -3.312 9.477 1 79.12 88 VAL A CA 1
ATOM 688 C C . VAL A 1 88 ? -0.018 -2.059 9.805 1 79.12 88 VAL A C 1
ATOM 690 O O . VAL A 1 88 ? -0.585 -0.98 10 1 79.12 88 VAL A O 1
ATOM 693 N N . PRO A 1 89 ? 1.279 -2.244 9.938 1 80.5 89 PRO A N 1
ATOM 694 C CA . PRO A 1 89 ? 2.105 -1.074 10.25 1 80.5 89 PRO A CA 1
ATOM 695 C C . PRO A 1 89 ? 1.872 0.086 9.289 1 80.5 89 PRO A C 1
ATOM 697 O O . PRO A 1 89 ? 1.572 -0.135 8.109 1 80.5 89 PRO A O 1
ATOM 700 N N . PRO A 1 90 ? 2.018 1.235 9.867 1 88.25 90 PRO A N 1
ATOM 701 C CA . PRO A 1 90 ? 1.853 2.393 8.984 1 88.25 90 PRO A CA 1
ATOM 702 C C . PRO A 1 90 ? 2.928 2.467 7.902 1 88.25 90 PRO A C 1
ATOM 704 O O . PRO A 1 90 ? 4.051 2.002 8.109 1 88.25 90 PRO A O 1
ATOM 707 N N . PRO A 1 91 ? 2.572 3.113 6.762 1 90.69 91 PRO A N 1
ATOM 708 C CA . PRO A 1 91 ? 3.609 3.438 5.777 1 90.69 91 PRO A CA 1
ATOM 709 C C . PRO A 1 91 ? 4.605 4.473 6.289 1 90.69 91 PRO A C 1
ATOM 711 O O . PRO A 1 91 ? 4.348 5.141 7.293 1 90.69 91 PRO A O 1
ATOM 714 N N . PRO A 1 92 ? 5.766 4.562 5.594 1 91.31 92 PRO A N 1
ATOM 715 C CA . PRO A 1 92 ? 6.664 5.676 5.922 1 91.31 92 PRO A CA 1
ATOM 716 C C . PRO A 1 92 ? 5.996 7.039 5.762 1 91.31 92 PRO A C 1
ATOM 718 O O . PRO A 1 92 ? 5.055 7.18 4.98 1 91.31 92 PRO A O 1
ATOM 721 N N . PRO A 1 93 ? 6.508 8.039 6.457 1 94.69 93 PRO A N 1
ATOM 722 C CA . PRO A 1 93 ? 5.875 9.359 6.453 1 94.69 93 PRO A CA 1
ATOM 723 C C . PRO A 1 93 ? 5.68 9.914 5.047 1 94.69 93 PRO A C 1
ATOM 725 O O . PRO A 1 93 ? 4.664 10.562 4.77 1 94.69 93 PRO A O 1
ATOM 728 N N . ASN A 1 94 ? 6.539 9.641 4.137 1 96 94 ASN A N 1
ATOM 729 C CA . ASN A 1 94 ? 6.398 10.203 2.797 1 96 94 ASN A CA 1
ATOM 730 C C . ASN A 1 94 ? 5.363 9.438 1.974 1 96 94 ASN A C 1
ATOM 732 O O . ASN A 1 94 ? 5.184 9.719 0.787 1 96 94 ASN A O 1
ATOM 736 N N . GLN A 1 95 ? 4.703 8.484 2.633 1 95.25 95 GLN A N 1
ATOM 737 C CA . GLN A 1 95 ? 3.6 7.738 2.035 1 95.25 95 GLN A CA 1
ATOM 738 C C . GLN A 1 95 ? 2.324 7.895 2.857 1 95.25 95 GLN A C 1
ATOM 740 O O . GLN A 1 95 ? 1.464 7.008 2.85 1 95.25 95 GLN A O 1
ATOM 745 N N . VAL A 1 96 ? 2.232 8.953 3.559 1 97.5 96 VAL A N 1
ATOM 746 C CA . VAL A 1 96 ? 1.058 9.328 4.336 1 97.5 96 VAL A CA 1
ATOM 747 C C . VAL A 1 96 ? 0.721 10.797 4.094 1 97.5 96 VAL A C 1
ATOM 749 O O . VAL A 1 96 ? 1.601 11.664 4.148 1 97.5 96 VAL A O 1
ATOM 752 N N . VAL A 1 97 ? -0.537 11.086 3.793 1 98.56 97 VAL A N 1
ATOM 753 C CA . VAL A 1 97 ? -1.014 12.461 3.65 1 98.56 97 VAL A CA 1
ATOM 754 C C . VAL A 1 97 ? -1.989 12.781 4.781 1 98.56 97 VAL A C 1
ATOM 756 O O . VAL A 1 97 ? -2.998 12.094 4.957 1 98.56 97 VAL A O 1
ATOM 759 N N . HIS A 1 98 ? -1.706 13.797 5.531 1 98.62 98 HIS A N 1
ATOM 760 C CA . HIS A 1 98 ? -2.615 14.312 6.551 1 98.62 98 HIS A CA 1
ATOM 761 C C . HIS A 1 98 ? -3.631 15.273 5.945 1 98.62 98 HIS A C 1
ATOM 763 O O . HIS A 1 98 ? -3.266 16.344 5.465 1 98.62 98 HIS A O 1
ATOM 769 N N . VAL A 1 99 ? -4.906 14.977 6.078 1 98.5 99 VAL A N 1
ATOM 770 C CA . VAL A 1 99 ? -5.941 15.703 5.344 1 98.5 99 VAL A CA 1
ATOM 771 C C . VAL A 1 99 ? -6.852 16.438 6.32 1 98.5 99 VAL A C 1
ATOM 773 O O . VAL A 1 99 ? -7.332 15.844 7.293 1 98.5 99 VAL A O 1
ATOM 776 N N . HIS A 1 100 ? -7.043 17.656 6.055 1 96.88 100 HIS A N 1
ATOM 777 C CA . HIS A 1 100 ? -8.008 18.469 6.781 1 96.88 100 HIS A CA 1
ATOM 778 C C . HIS A 1 100 ? -9.117 18.953 5.863 1 96.88 100 HIS A C 1
ATOM 780 O O . HIS A 1 100 ? -8.859 19.641 4.863 1 96.88 100 HIS A O 1
ATOM 786 N N . VAL A 1 101 ? -10.297 18.609 6.215 1 95.19 101 VAL A N 1
ATOM 787 C CA . VAL A 1 101 ? -11.445 19.016 5.406 1 95.19 101 VAL A CA 1
ATOM 788 C C . VAL A 1 101 ? -12.117 20.234 6.043 1 95.19 101 VAL A C 1
ATOM 790 O O . VAL A 1 101 ? -12.336 20.266 7.258 1 95.19 101 VAL A O 1
ATOM 793 N N . ASN A 1 102 ? -12.367 21.141 5.211 1 88.5 102 ASN A N 1
ATOM 794 C CA . ASN A 1 102 ? -13.047 22.344 5.699 1 88.5 102 ASN A CA 1
ATOM 795 C C . ASN A 1 102 ? -14.531 22.078 5.934 1 88.5 102 ASN A C 1
ATOM 797 O O . ASN A 1 102 ? -15.117 21.172 5.324 1 88.5 102 ASN A O 1
ATOM 801 N N . GLY A 1 103 ? -15.203 22.859 6.758 1 89.25 103 GLY A N 1
ATOM 802 C CA . GLY A 1 103 ? -16.641 22.797 6.988 1 89.25 103 GLY A CA 1
ATOM 803 C C . GLY A 1 103 ? -17.047 21.609 7.836 1 89.25 103 GLY A C 1
ATOM 804 O O . GLY A 1 103 ? -16.438 21.344 8.875 1 89.25 103 GLY A O 1
ATOM 805 N N . ASP A 1 104 ? -18.156 20.906 7.391 1 89.75 104 ASP A N 1
ATOM 806 C CA . ASP A 1 104 ? -18.781 19.875 8.203 1 89.75 104 ASP A CA 1
ATOM 807 C C . ASP A 1 104 ? -18.109 18.516 7.965 1 89.75 104 ASP A C 1
ATOM 809 O O . ASP A 1 104 ? -18.516 17.516 8.555 1 89.75 104 ASP A O 1
ATOM 813 N N . GLY A 1 105 ? -17.109 18.516 7.16 1 93.81 105 GLY A N 1
ATOM 814 C CA . GLY A 1 105 ? -16.422 17.266 6.895 1 93.81 105 GLY A CA 1
ATOM 815 C C . GLY A 1 105 ? -17.062 16.469 5.77 1 93.81 105 GLY A C 1
ATOM 816 O O . GLY A 1 105 ? -17.875 16.984 5.012 1 93.81 105 GLY A O 1
ATOM 817 N N . ILE A 1 106 ? -16.578 15.258 5.605 1 94.25 106 ILE A N 1
ATOM 818 C CA . ILE A 1 106 ? -17.078 14.375 4.555 1 94.25 106 ILE A CA 1
ATOM 819 C C . ILE A 1 106 ? -17.641 13.102 5.176 1 94.25 106 ILE A C 1
ATOM 821 O O . ILE A 1 106 ? -17.266 12.727 6.293 1 94.25 106 ILE A O 1
ATOM 825 N N . SER A 1 107 ? -18.547 12.516 4.43 1 94.06 107 SER A N 1
ATOM 826 C CA . SER A 1 107 ? -19.016 11.195 4.812 1 94.06 107 SER A CA 1
ATOM 827 C C . SER A 1 107 ? -18.031 10.109 4.398 1 94.06 107 SER A C 1
ATOM 829 O O . SER A 1 107 ? -17.875 9.828 3.211 1 94.06 107 SER A O 1
ATOM 831 N N . ALA A 1 108 ? -17.281 9.641 5.355 1 93.38 108 ALA A N 1
ATOM 832 C CA . ALA A 1 108 ? -16.312 8.586 5.066 1 93.38 108 ALA A CA 1
ATOM 833 C C . ALA A 1 108 ? -16.141 7.652 6.262 1 93.38 108 ALA A C 1
ATOM 835 O O . ALA A 1 108 ? -16.25 8.078 7.414 1 93.38 108 ALA A O 1
ATOM 836 N N . ARG A 1 109 ? -15.977 6.422 5.945 1 90.44 109 ARG A N 1
ATOM 837 C CA . ARG A 1 109 ? -15.648 5.395 6.93 1 90.44 109 ARG 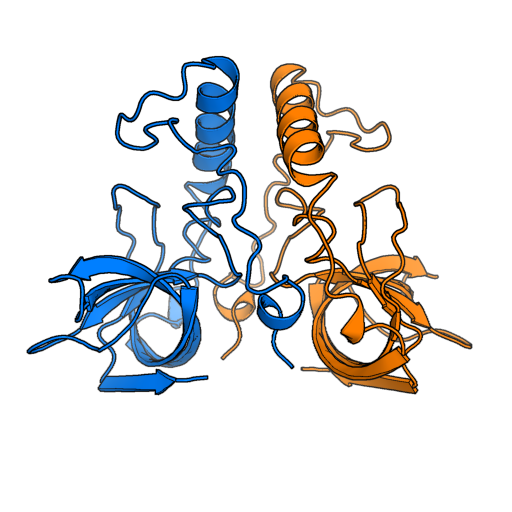A CA 1
ATOM 838 C C . ARG A 1 109 ? -14.211 4.922 6.77 1 90.44 109 ARG A C 1
ATOM 840 O O . ARG A 1 109 ? -13.547 5.262 5.789 1 90.44 109 ARG A O 1
ATOM 847 N N . SER A 1 110 ? -13.758 4.191 7.781 1 90.44 110 SER A N 1
ATOM 848 C CA . SER A 1 110 ? -12.398 3.654 7.746 1 90.44 110 SER A CA 1
ATOM 849 C C . SER A 1 110 ? -12.172 2.82 6.488 1 90.44 110 SER A C 1
ATOM 851 O O . SER A 1 110 ? -12.977 1.942 6.164 1 90.44 110 SER A O 1
ATOM 853 N N . PHE A 1 111 ? -11.148 3.254 5.719 1 91.5 111 PHE A N 1
ATOM 854 C CA . PHE A 1 111 ? -10.594 2.564 4.562 1 91.5 111 PHE A CA 1
ATOM 855 C C . PHE A 1 111 ? -11.516 2.688 3.359 1 91.5 111 PHE A C 1
ATOM 857 O O . PHE A 1 111 ? -11.422 1.906 2.41 1 91.5 111 PHE A O 1
ATOM 864 N N . ASP A 1 112 ? -12.484 3.635 3.463 1 92.06 112 ASP A N 1
ATOM 865 C CA . ASP A 1 112 ? -13.109 4.016 2.203 1 92.06 112 ASP A CA 1
ATOM 866 C C . ASP A 1 112 ? -12.07 4.465 1.181 1 92.06 112 ASP A C 1
ATOM 868 O O . ASP A 1 112 ? -11.141 5.203 1.517 1 92.06 112 ASP A O 1
ATOM 872 N N . ALA A 1 113 ? -12.203 4.004 -0.077 1 92.88 113 ALA A N 1
ATOM 873 C CA . ALA A 1 113 ? -11.344 4.48 -1.159 1 92.88 113 ALA A CA 1
ATOM 874 C C . ALA A 1 113 ? -11.836 5.82 -1.699 1 92.88 113 ALA A C 1
ATOM 876 O O . ALA A 1 113 ? -13.008 5.961 -2.053 1 92.88 113 ALA A O 1
ATOM 877 N N . VAL A 1 114 ? -10.93 6.816 -1.795 1 95.5 114 VAL A N 1
ATOM 878 C CA . VAL A 1 114 ? -11.367 8.141 -2.242 1 95.5 114 VAL A CA 1
ATOM 879 C C . VAL A 1 114 ? -10.312 8.734 -3.174 1 95.5 114 VAL A C 1
ATOM 881 O O . VAL A 1 114 ? -9.156 8.312 -3.172 1 95.5 114 VAL A O 1
ATOM 884 N N . TRP A 1 115 ? -10.719 9.648 -4 1 95.62 115 TRP A N 1
ATOM 885 C CA . TRP A 1 115 ? -9.875 10.586 -4.73 1 95.62 115 TRP A CA 1
ATOM 886 C C . TRP A 1 115 ? -9.867 11.953 -4.059 1 95.62 115 TRP A C 1
ATOM 888 O O . TRP A 1 115 ? -10.93 12.523 -3.789 1 95.62 115 TRP A O 1
ATOM 898 N N . LEU A 1 116 ? -8.711 12.469 -3.803 1 97.56 116 LEU A N 1
ATOM 899 C CA . LEU A 1 116 ? -8.547 13.82 -3.283 1 97.56 116 LEU A CA 1
ATOM 900 C C . LEU A 1 116 ? -7.992 14.75 -4.355 1 97.56 116 LEU A C 1
ATOM 902 O O . LEU A 1 116 ? -7.027 14.406 -5.043 1 97.56 116 LEU A O 1
ATOM 906 N N . THR A 1 117 ? -8.641 15.836 -4.516 1 98.25 117 THR A N 1
ATOM 907 C CA . THR A 1 117 ? -8.094 16.891 -5.352 1 98.25 117 THR A CA 1
ATOM 908 C C . THR A 1 117 ? -7.844 18.156 -4.527 1 98.25 117 THR A C 1
ATOM 910 O O . THR A 1 117 ? -8.727 18.625 -3.807 1 98.25 117 THR A O 1
ATOM 913 N N . GLY A 1 118 ? -6.668 18.672 -4.555 1 97.88 118 GLY A N 1
ATOM 914 C CA . GLY A 1 118 ? -6.293 19.875 -3.818 1 97.88 118 GLY A CA 1
ATOM 915 C C . GLY A 1 118 ? -4.812 20.188 -3.898 1 97.88 118 GLY A C 1
ATOM 916 O O . GLY A 1 118 ? -4.082 19.562 -4.68 1 97.88 118 GLY A O 1
ATOM 917 N N . THR A 1 119 ? -4.41 21.188 -3.133 1 98.25 119 THR A N 1
ATOM 918 C CA . THR A 1 119 ? -3.014 21.594 -3.1 1 98.25 119 THR A CA 1
ATOM 919 C C . THR A 1 119 ? -2.238 20.797 -2.055 1 98.25 119 THR A C 1
ATOM 921 O O . THR A 1 119 ? -2.609 20.781 -0.879 1 98.25 119 THR A O 1
ATOM 924 N N . MET A 1 120 ? -1.188 20.141 -2.498 1 98.44 120 MET A N 1
ATOM 925 C CA . MET A 1 120 ? -0.326 19.375 -1.604 1 98.44 120 MET A CA 1
ATOM 926 C C . MET A 1 120 ? 0.639 20.297 -0.86 1 98.44 120 MET A C 1
ATOM 928 O O . MET A 1 120 ? 1.179 21.234 -1.442 1 98.44 120 MET A O 1
ATOM 932 N N . ARG A 1 121 ? 0.816 20 0.405 1 98.56 121 ARG A N 1
ATOM 933 C CA . ARG A 1 121 ? 1.896 20.594 1.177 1 98.56 121 ARG A CA 1
ATOM 934 C C . ARG A 1 121 ? 2.92 19.547 1.602 1 98.56 121 ARG A C 1
ATOM 936 O O . ARG A 1 121 ? 2.553 18.484 2.094 1 98.56 121 ARG A O 1
ATOM 943 N N . ALA A 1 122 ? 4.176 19.828 1.307 1 98 122 ALA A N 1
ATOM 944 C CA . ALA A 1 122 ? 5.25 19 1.825 1 98 122 ALA A CA 1
ATOM 945 C C . ALA A 1 122 ? 5.629 19.406 3.246 1 98 122 ALA A C 1
ATOM 947 O O . ALA A 1 122 ? 6.707 19.953 3.475 1 98 122 ALA A O 1
ATOM 948 N N . GLN A 1 123 ? 4.715 19.094 4.121 1 95.38 123 GLN A N 1
ATOM 949 C CA . GLN A 1 123 ? 4.809 19.469 5.531 1 95.38 123 GLN A CA 1
ATOM 950 C C . GLN A 1 123 ? 4.598 18.25 6.43 1 95.38 123 GLN A C 1
ATOM 952 O O . GLN A 1 123 ? 3.537 17.625 6.391 1 95.38 123 GLN A O 1
ATOM 957 N N . ARG A 1 124 ? 5.566 18.047 7.176 1 95.5 124 ARG A N 1
ATOM 958 C CA . ARG A 1 124 ? 5.492 16.906 8.086 1 95.5 124 ARG A CA 1
ATOM 959 C C . ARG A 1 124 ? 4.543 17.188 9.242 1 95.5 124 ARG A C 1
ATOM 961 O O . ARG A 1 124 ? 4.426 18.328 9.688 1 95.5 124 ARG A O 1
ATOM 968 N N . SER A 1 125 ? 3.889 16.219 9.633 1 96.44 125 SER A N 1
ATOM 969 C CA . SER A 1 125 ? 3.041 16.266 10.82 1 96.44 125 SER A CA 1
ATOM 970 C C . SER A 1 125 ? 2.959 14.914 11.508 1 96.44 125 SER A C 1
ATOM 972 O O . SER A 1 125 ? 3.34 13.898 10.93 1 96.44 125 SER A O 1
ATOM 974 N N . SER A 1 126 ? 2.576 14.977 12.766 1 94 126 SER A N 1
ATOM 975 C CA . SER A 1 126 ? 2.441 13.75 13.547 1 94 126 SER A CA 1
ATOM 976 C C . SER A 1 126 ? 1.029 13.602 14.102 1 94 126 SER A C 1
ATOM 978 O O . SER A 1 126 ? 0.392 14.594 14.469 1 94 126 SER A O 1
ATOM 980 N N . SER A 1 127 ? 0.561 12.383 14.047 1 91.5 127 SER A N 1
ATOM 981 C CA . SER A 1 127 ? -0.685 12.008 14.711 1 91.5 127 SER A CA 1
ATOM 982 C C . SER A 1 127 ? -0.501 10.766 15.57 1 91.5 127 SER A C 1
ATOM 984 O O . SER A 1 127 ? 0.587 10.188 15.609 1 91.5 127 SER A O 1
ATOM 986 N N . GLU A 1 128 ? -1.542 10.367 16.281 1 86.94 128 GLU A N 1
ATOM 987 C CA . GLU A 1 128 ? -1.502 9.18 17.141 1 86.94 128 GLU A CA 1
ATOM 988 C C . GLU A 1 128 ? -1.298 7.918 16.297 1 86.94 128 GLU A C 1
ATOM 990 O O . GLU A 1 128 ? -0.694 6.953 16.766 1 86.94 128 GLU A O 1
ATOM 995 N N . LEU A 1 129 ? -1.654 7.965 15.094 1 89 129 LEU A N 1
ATOM 996 C CA . LEU A 1 129 ? -1.703 6.75 14.289 1 89 129 LEU A CA 1
ATOM 997 C C . LEU A 1 129 ? -0.478 6.645 13.383 1 89 129 LEU A C 1
ATOM 999 O O . LEU A 1 129 ? 0.001 5.543 13.102 1 89 129 LEU A O 1
ATOM 1003 N N . ALA A 1 130 ? 0.033 7.848 12.992 1 91.62 130 ALA A N 1
ATOM 1004 C CA . ALA A 1 130 ? 1.173 7.797 12.086 1 91.62 130 A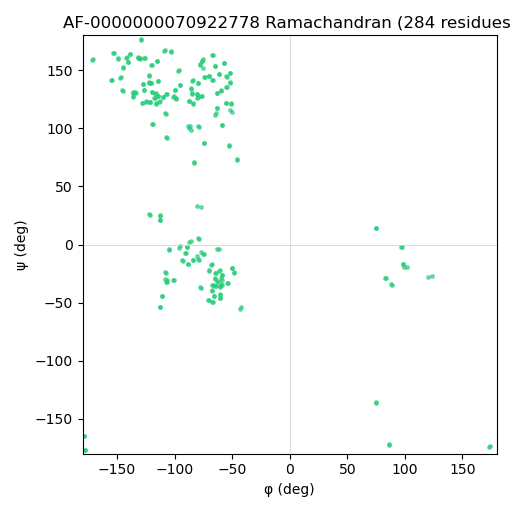LA A CA 1
ATOM 1005 C C . ALA A 1 130 ? 1.783 9.188 11.891 1 91.62 130 ALA A C 1
ATOM 1007 O O . ALA A 1 130 ? 1.127 10.195 12.141 1 91.62 130 ALA A O 1
ATOM 1008 N N . ASP A 1 131 ? 3.021 9.195 11.469 1 94.5 131 ASP A N 1
ATOM 1009 C CA . ASP A 1 131 ? 3.65 10.398 10.93 1 94.5 131 ASP A CA 1
ATOM 1010 C C . ASP A 1 131 ? 3.326 10.57 9.445 1 94.5 131 ASP A C 1
ATOM 1012 O O . ASP A 1 131 ? 3.293 9.586 8.695 1 94.5 131 ASP A O 1
ATOM 1016 N N . ALA A 1 132 ? 3.105 11.844 9.078 1 97.44 132 ALA A N 1
ATOM 1017 C CA . ALA A 1 132 ? 2.811 12.164 7.684 1 97.44 132 ALA A CA 1
ATOM 1018 C C . ALA A 1 132 ? 3.842 13.133 7.113 1 97.44 132 ALA A C 1
ATOM 1020 O O . ALA A 1 132 ? 4.25 14.086 7.785 1 97.44 132 ALA A O 1
ATOM 1021 N N . GLY A 1 133 ? 4.227 12.867 5.867 1 97.88 133 GLY A N 1
ATOM 1022 C CA . GLY A 1 133 ? 5.172 13.758 5.207 1 97.88 133 GLY A CA 1
ATOM 1023 C C . GLY A 1 133 ? 4.5 14.836 4.383 1 97.88 133 GLY A C 1
ATOM 1024 O O . GLY A 1 133 ? 5.145 15.812 3.984 1 97.88 133 GLY A O 1
ATOM 1025 N N . TYR A 1 134 ? 3.242 14.648 4.16 1 98.62 134 TYR A N 1
ATOM 1026 C CA . TYR A 1 134 ? 2.465 15.578 3.354 1 98.62 134 TYR A CA 1
ATOM 1027 C C . TYR A 1 134 ? 1.165 15.953 4.055 1 98.62 134 TYR A C 1
ATOM 1029 O O . TYR A 1 134 ? 0.717 15.25 4.965 1 98.62 134 TYR A O 1
ATOM 1037 N N . SER A 1 135 ? 0.629 17.047 3.609 1 98.56 135 SER A N 1
ATOM 1038 C CA . SER A 1 135 ? -0.708 17.438 4.043 1 98.56 135 SER A CA 1
ATOM 1039 C C . SER A 1 135 ? -1.503 18.047 2.9 1 98.56 135 SER A C 1
ATOM 1041 O O . SER A 1 135 ? -0.932 18.438 1.877 1 98.56 135 SER A O 1
ATOM 1043 N N . MET A 1 136 ? -2.842 18.062 3.111 1 98.19 136 MET A N 1
ATOM 1044 C CA . MET A 1 136 ? -3.719 18.656 2.104 1 98.19 136 MET A CA 1
ATOM 1045 C C . MET A 1 136 ? -5.027 19.125 2.73 1 98.19 136 MET A C 1
ATOM 1047 O O . MET A 1 136 ? -5.531 18.5 3.668 1 98.19 136 MET A O 1
ATOM 1051 N N . ARG A 1 137 ? -5.496 20.219 2.283 1 96.81 137 ARG A N 1
ATOM 1052 C CA . ARG A 1 137 ? -6.887 20.625 2.414 1 96.81 137 ARG A CA 1
ATOM 1053 C C . ARG A 1 137 ? -7.613 20.531 1.078 1 96.81 137 ARG A C 1
ATOM 1055 O O . ARG A 1 137 ? -7.617 21.484 0.298 1 96.81 137 ARG A O 1
ATOM 1062 N N . PRO A 1 138 ? -8.227 19.406 0.845 1 97.62 138 PRO A N 1
ATOM 1063 C CA . PRO A 1 138 ? -8.758 19.188 -0.5 1 97.62 138 PRO A CA 1
ATOM 1064 C C . PRO A 1 138 ? -9.961 20.078 -0.812 1 97.62 138 PRO A C 1
ATOM 1066 O O . PRO A 1 138 ? -10.766 20.375 0.078 1 97.62 138 PRO A O 1
ATOM 1069 N N . ASP A 1 139 ? -10.055 20.484 -2.023 1 95.75 139 ASP A N 1
ATOM 1070 C CA . ASP A 1 139 ? -11.242 21.203 -2.467 1 95.75 139 ASP A CA 1
ATOM 1071 C C . ASP A 1 139 ? -12.312 20.234 -2.973 1 95.75 139 ASP A C 1
ATOM 1073 O O . ASP A 1 139 ? -13.477 20.609 -3.113 1 95.75 139 ASP A O 1
ATOM 1077 N N . ARG A 1 140 ? -11.836 18.984 -3.25 1 95.88 140 ARG A N 1
ATOM 1078 C CA . ARG A 1 140 ? -12.781 17.984 -3.736 1 95.88 140 ARG A CA 1
ATOM 1079 C C . ARG A 1 140 ? -12.406 16.594 -3.227 1 95.88 140 ARG A C 1
ATOM 1081 O O . ARG A 1 140 ? -11.242 16.203 -3.27 1 95.88 140 ARG A O 1
ATOM 1088 N N . VAL A 1 141 ? -13.383 15.875 -2.713 1 96.06 141 VAL A N 1
ATOM 1089 C CA . VAL A 1 141 ? -13.258 14.484 -2.289 1 96.06 141 VAL A CA 1
ATOM 1090 C C . VAL A 1 141 ? -14.312 13.641 -3.002 1 96.06 141 VAL A C 1
ATOM 1092 O O . VAL A 1 141 ? -15.508 13.922 -2.924 1 96.06 141 VAL A O 1
ATOM 1095 N N . GLU A 1 142 ? -13.805 12.602 -3.717 1 95.62 142 GLU A N 1
ATOM 1096 C CA . GLU A 1 142 ? -14.711 11.734 -4.461 1 95.62 142 GLU A CA 1
ATOM 1097 C C . GLU A 1 142 ? -14.484 10.266 -4.105 1 95.62 142 GLU A C 1
ATOM 1099 O O . GLU A 1 142 ? -13.344 9.836 -3.922 1 95.62 142 GLU A O 1
ATOM 1104 N N . PRO A 1 143 ? -15.625 9.617 -3.979 1 91.38 143 PRO A N 1
ATOM 1105 C CA . PRO A 1 143 ? -15.445 8.172 -3.82 1 91.38 143 PRO A CA 1
ATOM 1106 C C . PRO A 1 143 ? -14.766 7.531 -5.031 1 91.38 143 PRO A C 1
ATOM 1108 O O . PRO A 1 143 ? -14.875 8.039 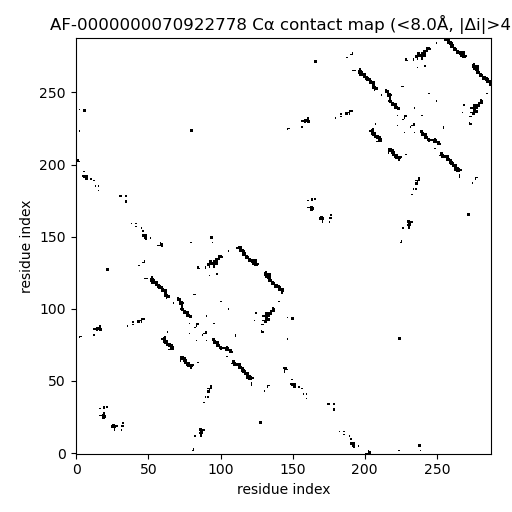-6.148 1 91.38 143 PRO A O 1
ATOM 1111 N N . PHE A 1 144 ? -13.969 6.477 -4.707 1 84.44 144 PHE A N 1
ATOM 1112 C CA . PHE A 1 144 ? -13.344 5.75 -5.805 1 84.44 144 PHE A CA 1
ATOM 1113 C C . PHE A 1 144 ? -14.391 5.125 -6.711 1 84.44 144 PHE A C 1
ATOM 1115 O O . PHE A 1 144 ? -15.375 4.551 -6.23 1 84.44 144 PHE A O 1
ATOM 1122 N N . MET B 1 1 ? -2.143 11.75 -9.891 1 89.25 1 MET B N 1
ATOM 1123 C CA . MET B 1 1 ? -0.788 11.336 -9.531 1 89.25 1 MET B CA 1
ATOM 1124 C C . MET B 1 1 ? -0.799 9.984 -8.828 1 89.25 1 MET B C 1
ATOM 1126 O O . MET B 1 1 ? -1.835 9.555 -8.312 1 89.25 1 MET B O 1
ATOM 1130 N N . THR B 1 2 ? 0.407 9.297 -8.781 1 89.06 2 THR B N 1
ATOM 1131 C CA . THR B 1 2 ? 0.544 8.023 -8.086 1 89.06 2 THR B CA 1
ATOM 1132 C C . THR B 1 2 ? 1.499 8.156 -6.906 1 89.06 2 THR B C 1
ATOM 1134 O O . THR B 1 2 ? 2.256 9.125 -6.812 1 89.06 2 THR B O 1
ATOM 1137 N N . TRP B 1 3 ? 1.394 7.312 -6.008 1 92.12 3 TRP B N 1
ATOM 1138 C CA . TRP B 1 3 ? 2.057 7.406 -4.711 1 92.12 3 TRP B CA 1
ATOM 1139 C C . TRP B 1 3 ? 3.574 7.383 -4.875 1 92.12 3 TRP B C 1
ATOM 1141 O O . TRP B 1 3 ? 4.301 7.938 -4.047 1 92.12 3 TRP B O 1
ATOM 1151 N N . ASP B 1 4 ? 4.102 6.672 -5.891 1 90.56 4 ASP B N 1
ATOM 1152 C CA . ASP B 1 4 ? 5.547 6.625 -6.098 1 90.56 4 ASP B CA 1
ATOM 1153 C C . ASP B 1 4 ? 6.109 8.016 -6.363 1 90.56 4 ASP B C 1
ATOM 1155 O O . ASP B 1 4 ? 7.297 8.266 -6.137 1 90.56 4 ASP B O 1
ATOM 1159 N N . MET B 1 5 ? 5.207 8.961 -6.836 1 92.25 5 MET B N 1
ATOM 1160 C CA . MET B 1 5 ? 5.641 10.312 -7.148 1 92.25 5 MET B CA 1
ATOM 1161 C C . MET B 1 5 ? 5.867 11.125 -5.875 1 92.25 5 MET B C 1
ATOM 1163 O O . MET B 1 5 ? 6.453 12.203 -5.914 1 92.25 5 MET B O 1
ATOM 1167 N N . LEU B 1 6 ? 5.508 10.609 -4.754 1 95.44 6 LEU B N 1
ATOM 1168 C CA . LEU B 1 6 ? 5.68 11.273 -3.467 1 95.44 6 LEU B CA 1
ATOM 1169 C C . LEU B 1 6 ? 7.035 10.938 -2.855 1 95.44 6 LEU B C 1
ATOM 1171 O O . LEU B 1 6 ? 7.371 11.414 -1.772 1 95.44 6 LEU B O 1
ATOM 1175 N N . ILE B 1 7 ? 7.781 10.141 -3.494 1 92.44 7 ILE B N 1
ATOM 1176 C CA . ILE B 1 7 ? 9.117 9.734 -3.084 1 92.44 7 ILE B CA 1
ATOM 1177 C C . ILE B 1 7 ? 10.156 10.344 -4.031 1 92.44 7 ILE B C 1
ATOM 1179 O O . ILE B 1 7 ? 10.039 10.211 -5.254 1 92.44 7 ILE B O 1
ATOM 1183 N N . PRO B 1 8 ? 11.133 11.023 -3.465 1 93.19 8 PRO B N 1
ATOM 1184 C CA . PRO B 1 8 ? 12.164 11.539 -4.367 1 93.19 8 PRO B CA 1
ATOM 1185 C C . PRO B 1 8 ? 12.789 10.438 -5.227 1 93.19 8 PRO B C 1
ATOM 1187 O O . PRO B 1 8 ? 13.016 9.328 -4.742 1 93.19 8 PRO B O 1
ATOM 1190 N N . GLU B 1 9 ? 13.117 10.773 -6.426 1 85 9 GLU B N 1
ATOM 1191 C CA . GLU B 1 9 ? 13.602 9.797 -7.398 1 85 9 GLU B CA 1
ATOM 1192 C C . GLU B 1 9 ? 14.93 9.195 -6.965 1 85 9 GLU B C 1
ATOM 1194 O O . GLU B 1 9 ? 15.227 8.031 -7.258 1 85 9 GLU B O 1
ATOM 1199 N N . ASP B 1 10 ? 15.703 9.992 -6.234 1 85.69 10 ASP B N 1
ATOM 1200 C CA . ASP B 1 10 ? 17.047 9.57 -5.887 1 85.69 10 ASP B CA 1
ATOM 1201 C C . ASP B 1 10 ? 17.094 8.914 -4.508 1 85.69 10 ASP B C 1
ATOM 1203 O O . ASP B 1 10 ? 18.156 8.508 -4.035 1 85.69 10 ASP B O 1
ATOM 1207 N N . TYR B 1 11 ? 15.906 8.914 -3.949 1 85.12 11 TYR B N 1
ATOM 1208 C CA . TYR B 1 11 ? 15.883 8.305 -2.623 1 85.12 11 TYR B CA 1
ATOM 1209 C C . TYR B 1 11 ? 15.82 6.785 -2.719 1 85.12 11 TYR B C 1
ATOM 1211 O O . TYR B 1 11 ? 15.016 6.234 -3.475 1 85.12 11 TYR B O 1
ATOM 1219 N N . GLU B 1 12 ? 16.781 6.145 -2.037 1 73.25 12 GLU B N 1
ATOM 1220 C CA . GLU B 1 12 ? 16.766 4.695 -1.855 1 73.25 12 GLU B CA 1
ATOM 1221 C C . GLU B 1 12 ? 16.406 4.324 -0.42 1 73.25 12 GLU B C 1
ATOM 1223 O O . GLU B 1 12 ? 17.062 4.773 0.525 1 73.25 12 GLU B O 1
ATOM 1228 N N . PHE B 1 13 ? 15.219 3.707 -0.283 1 69.88 13 PHE B N 1
ATOM 1229 C CA . PHE B 1 13 ? 14.859 3.277 1.063 1 69.88 13 PHE B CA 1
ATOM 1230 C C . PHE B 1 13 ? 15.992 2.475 1.693 1 69.88 13 PHE B C 1
ATOM 1232 O O . PHE B 1 13 ? 16.641 1.664 1.021 1 69.88 13 PHE B O 1
ATOM 1239 N N . ASP B 1 14 ? 16.422 2.986 2.775 1 60.38 14 ASP B N 1
ATOM 1240 C CA . ASP B 1 14 ? 17.25 2.035 3.521 1 60.38 14 ASP B CA 1
ATOM 1241 C C . ASP B 1 14 ? 16.453 0.771 3.848 1 60.38 14 ASP B C 1
ATOM 1243 O O . ASP B 1 14 ? 15.305 0.845 4.277 1 60.38 14 ASP B O 1
ATOM 1247 N N . ASP B 1 15 ? 16.75 -0.194 3.096 1 52.69 15 ASP B N 1
ATOM 1248 C CA . ASP B 1 15 ? 16.094 -1.458 3.416 1 52.69 15 ASP B CA 1
ATOM 1249 C C . ASP B 1 15 ? 16.297 -1.826 4.883 1 52.69 15 ASP B C 1
ATOM 1251 O O . ASP B 1 15 ? 17.391 -2.246 5.277 1 52.69 15 ASP B O 1
ATOM 1255 N N . PRO B 1 16 ? 15.391 -1.249 5.68 1 50.75 16 PRO B N 1
ATOM 1256 C CA . PRO B 1 16 ? 15.648 -1.689 7.051 1 50.75 16 PRO B CA 1
ATOM 1257 C C . PRO B 1 16 ? 15.789 -3.207 7.168 1 50.75 16 PRO B C 1
ATOM 1259 O O . PRO B 1 16 ? 16.297 -3.707 8.172 1 50.75 16 PRO B O 1
ATOM 1262 N N . LEU B 1 17 ? 15.172 -3.695 6.035 1 51.38 17 LEU B N 1
ATOM 1263 C CA . LEU B 1 17 ? 15.273 -5.148 5.957 1 51.38 17 LEU B CA 1
ATOM 1264 C C . LEU B 1 17 ? 16.531 -5.562 5.199 1 51.38 17 LEU B C 1
ATOM 1266 O O . LEU B 1 17 ? 16.781 -6.754 5.008 1 51.38 17 LEU B O 1
ATOM 1270 N N . GLU B 1 18 ? 17.203 -4.5 4.617 1 47.66 18 GLU B N 1
ATOM 1271 C CA . GLU B 1 18 ? 18.469 -4.805 3.934 1 47.66 18 GLU B CA 1
ATOM 1272 C C . GLU B 1 18 ? 19.391 -5.629 4.82 1 47.66 18 GLU B C 1
ATOM 1274 O O . GLU B 1 18 ? 19.688 -5.238 5.953 1 47.66 18 GLU B O 1
ATOM 1279 N N . GLY B 1 19 ? 19.641 -6.852 4.398 1 44.66 19 GLY B N 1
ATOM 1280 C CA . GLY B 1 19 ? 20.453 -7.875 5.039 1 44.66 19 GLY B CA 1
ATOM 1281 C C . GLY B 1 19 ? 19.641 -8.93 5.758 1 44.66 19 GLY B C 1
ATOM 1282 O O . GLY B 1 19 ? 20.188 -9.82 6.398 1 44.66 19 GLY B O 1
ATOM 1283 N N . ILE B 1 20 ? 18.438 -8.586 6.043 1 43.03 20 ILE B N 1
ATOM 1284 C CA . ILE B 1 20 ? 17.625 -9.633 6.656 1 43.03 20 ILE B CA 1
ATOM 1285 C C . ILE B 1 20 ? 17.219 -10.664 5.605 1 43.03 20 ILE B C 1
ATOM 1287 O O . ILE B 1 20 ? 16.609 -10.32 4.598 1 43.03 20 ILE B O 1
ATOM 1291 N N . ASP B 1 21 ? 18 -11.602 5.391 1 40.31 21 ASP B N 1
ATOM 1292 C CA . ASP B 1 21 ? 17.625 -12.742 4.559 1 40.31 21 ASP B CA 1
ATOM 1293 C C . ASP B 1 21 ? 16.234 -13.242 4.918 1 40.31 21 ASP B C 1
ATOM 1295 O O . ASP B 1 21 ? 16.031 -13.883 5.957 1 40.31 21 ASP B O 1
ATOM 1299 N N . VAL B 1 22 ? 15.109 -12.602 4.594 1 40.66 22 VAL B N 1
ATOM 1300 C CA . VAL B 1 22 ? 13.875 -13.328 4.855 1 40.66 22 VAL B CA 1
ATOM 1301 C C . VAL B 1 22 ? 14.031 -14.789 4.445 1 40.66 22 VAL B C 1
ATOM 1303 O O . VAL B 1 22 ? 13.242 -15.641 4.848 1 40.66 22 VAL B O 1
ATOM 1306 N N . GLY B 1 23 ? 14.422 -15.141 3.275 1 37.31 23 GLY B N 1
ATOM 1307 C CA . GLY B 1 23 ? 14.992 -16.391 2.805 1 37.31 23 GLY B CA 1
ATOM 1308 C C . GLY B 1 23 ? 16.469 -16.531 3.105 1 37.31 23 GLY B C 1
ATOM 1309 O O . GLY B 1 23 ? 17.188 -17.234 2.395 1 37.31 23 GLY B O 1
ATOM 1310 N N . GLY B 1 24 ? 17.188 -16.109 4.109 1 35.59 24 GLY B N 1
ATOM 1311 C CA . GLY B 1 24 ? 18.578 -16.297 4.469 1 35.59 24 GLY B CA 1
ATOM 1312 C C . GLY B 1 24 ? 19.328 -14.992 4.645 1 35.59 24 GLY B C 1
ATOM 1313 O O . GLY B 1 24 ? 20.547 -15 4.895 1 35.59 24 GLY B O 1
ATOM 1314 N N . TYR B 1 25 ? 19.156 -13.852 4.141 1 35.28 25 TYR B N 1
ATOM 1315 C CA . TYR B 1 25 ? 20.172 -12.789 4.172 1 35.28 25 TYR B CA 1
ATOM 1316 C C . TYR B 1 25 ? 20.25 -12.164 5.559 1 35.28 25 TYR B C 1
ATOM 1318 O O . TYR B 1 25 ? 19.297 -12.203 6.324 1 35.28 25 TYR B O 1
ATOM 1326 N N . ALA B 1 26 ? 21.547 -11.586 5.961 1 37.25 26 ALA B N 1
ATOM 1327 C CA . ALA B 1 26 ? 22.359 -11.344 7.152 1 37.25 26 ALA B CA 1
ATOM 1328 C C . ALA B 1 26 ? 21.844 -10.148 7.938 1 37.25 26 ALA B C 1
ATOM 1330 O O . ALA B 1 26 ? 22.469 -9.695 8.891 1 37.25 26 ALA B O 1
ATOM 1331 N N . ASP B 1 27 ? 20.812 -9.234 7.594 1 47.19 27 ASP B N 1
ATOM 1332 C CA . ASP B 1 27 ? 20.953 -8.258 8.672 1 47.19 27 ASP B CA 1
ATOM 1333 C C . ASP B 1 27 ? 20.672 -8.898 10.031 1 47.19 27 ASP B C 1
ATOM 1335 O O . ASP B 1 27 ? 19.75 -9.703 10.164 1 47.19 27 ASP B O 1
ATOM 1339 N N . ASP B 1 28 ? 21.656 -8.914 10.852 1 54.34 28 ASP B N 1
ATOM 1340 C CA . ASP B 1 28 ? 22.141 -9.484 12.102 1 54.34 28 ASP B CA 1
ATOM 1341 C C . ASP B 1 28 ? 21.266 -9.07 13.281 1 54.34 28 ASP B C 1
ATOM 1343 O O . ASP B 1 28 ? 21.547 -9.438 14.43 1 54.34 28 ASP B O 1
ATOM 1347 N N . ASP B 1 29 ? 20.188 -8.148 13.039 1 62.03 29 ASP B N 1
ATOM 1348 C CA . ASP B 1 29 ? 19.516 -7.914 14.305 1 62.03 29 ASP B CA 1
ATOM 1349 C C . ASP B 1 29 ? 18.453 -8.977 14.562 1 62.03 29 ASP B C 1
ATOM 1351 O O . ASP B 1 29 ? 17.391 -8.977 13.914 1 62.03 29 ASP B O 1
ATOM 1355 N N . PRO B 1 30 ? 18.781 -9.891 15.297 1 70.44 30 PRO B N 1
ATOM 1356 C CA . PRO B 1 30 ? 17.891 -11.008 15.602 1 70.44 30 PRO B CA 1
ATOM 1357 C C . PRO B 1 30 ? 16.484 -10.547 16 1 70.44 30 PRO B C 1
ATOM 1359 O O . PRO B 1 30 ? 15.5 -11.234 15.703 1 70.44 30 PRO B O 1
ATOM 1362 N N . ARG B 1 31 ? 16.484 -9.328 16.484 1 66 31 ARG B N 1
ATOM 1363 C CA . ARG B 1 31 ? 15.195 -8.828 16.922 1 66 31 ARG B CA 1
ATOM 1364 C C . ARG B 1 31 ? 14.328 -8.414 15.742 1 66 31 ARG B C 1
ATOM 1366 O O . ARG B 1 31 ? 13.125 -8.68 15.719 1 66 31 ARG B O 1
ATOM 1373 N N . ALA B 1 32 ? 14.906 -7.836 14.711 1 66.88 32 ALA B N 1
ATOM 1374 C CA . ALA B 1 32 ? 14.18 -7.441 13.508 1 66.88 32 ALA B CA 1
ATOM 1375 C C . ALA B 1 32 ? 13.672 -8.664 12.75 1 66.88 32 ALA B C 1
ATOM 1377 O O . ALA B 1 32 ? 12.539 -8.664 12.258 1 66.88 32 ALA B O 1
ATOM 1378 N N . ILE B 1 33 ? 14.461 -9.633 12.82 1 70.81 33 ILE B N 1
ATOM 1379 C CA . ILE B 1 33 ? 14.102 -10.875 12.141 1 70.81 33 ILE B CA 1
ATOM 1380 C C . ILE B 1 33 ? 12.883 -11.5 12.82 1 70.81 33 ILE B C 1
ATOM 1382 O O . ILE B 1 33 ? 11.93 -11.906 12.156 1 70.81 33 ILE B O 1
ATOM 1386 N N . GLU B 1 34 ? 12.969 -11.586 14.047 1 71.12 34 GLU B N 1
ATOM 1387 C CA . GLU B 1 34 ? 11.867 -12.164 14.812 1 71.12 34 GLU B CA 1
ATOM 1388 C C . GLU B 1 34 ? 10.57 -11.383 14.602 1 71.12 34 GLU B C 1
ATOM 1390 O O . GLU B 1 34 ? 9.5 -11.969 14.469 1 71.12 34 GLU B O 1
ATOM 1395 N N . LEU B 1 35 ? 10.719 -10.164 14.461 1 66.38 35 LEU B N 1
ATOM 1396 C CA . LEU B 1 35 ? 9.555 -9.305 14.297 1 66.38 35 LEU B CA 1
ATOM 1397 C C . LEU B 1 35 ? 8.906 -9.516 12.938 1 66.38 35 LEU B C 1
ATOM 1399 O O . LEU B 1 35 ? 7.684 -9.641 12.836 1 66.38 35 LEU B O 1
ATOM 1403 N N . LEU B 1 36 ? 9.688 -9.516 12 1 73.75 36 LEU B N 1
ATOM 1404 C CA . LEU B 1 36 ? 9.156 -9.742 10.656 1 73.75 36 LEU B CA 1
ATOM 1405 C C . LEU B 1 36 ? 8.477 -11.109 10.57 1 73.75 36 LEU B C 1
ATOM 1407 O O . LEU B 1 36 ? 7.434 -11.242 9.922 1 73.75 36 LEU B O 1
ATOM 1411 N N . GLU B 1 37 ? 9.055 -12 11.266 1 74.94 37 GLU B N 1
ATOM 1412 C CA . GLU B 1 37 ? 8.469 -13.336 11.281 1 74.94 37 GLU B CA 1
ATOM 1413 C C . GLU B 1 37 ? 7.113 -13.336 11.992 1 74.94 37 GLU B C 1
ATOM 1415 O O . GLU B 1 37 ? 6.18 -14.016 11.562 1 74.94 37 GLU B O 1
ATOM 1420 N N . LYS B 1 38 ? 7.012 -12.609 13.031 1 72.62 38 LYS B N 1
ATOM 1421 C CA . LYS B 1 38 ? 5.75 -12.508 13.766 1 72.62 38 LYS B CA 1
ATOM 1422 C C . LYS B 1 38 ? 4.68 -11.82 12.922 1 72.62 38 LYS B C 1
ATOM 1424 O O . LYS B 1 38 ? 3.523 -12.242 12.914 1 72.62 38 LYS B O 1
ATOM 1429 N N . LEU B 1 39 ? 5.074 -10.758 12.281 1 75.5 39 LEU B N 1
ATOM 1430 C CA . LEU B 1 39 ? 4.141 -10.055 11.414 1 75.5 39 LEU B CA 1
ATOM 1431 C C . LEU B 1 39 ? 3.648 -10.961 10.289 1 75.5 39 LEU B C 1
ATOM 1433 O O . LEU B 1 39 ? 2.441 -11.062 10.047 1 75.5 39 LEU B O 1
ATOM 1437 N N . ARG B 1 40 ? 4.566 -11.641 9.688 1 78.19 40 ARG B N 1
ATOM 1438 C CA . ARG B 1 40 ? 4.223 -12.57 8.617 1 78.19 40 ARG B CA 1
ATOM 1439 C C . ARG B 1 40 ? 3.285 -13.664 9.117 1 78.19 40 ARG B C 1
ATOM 1441 O O . ARG B 1 40 ? 2.316 -14.016 8.445 1 78.19 40 ARG B O 1
ATOM 1448 N N . ALA B 1 41 ? 3.562 -14.195 10.297 1 77.25 41 ALA B N 1
ATOM 1449 C CA . ALA B 1 41 ? 2.76 -15.273 10.875 1 77.25 41 ALA B CA 1
ATOM 1450 C C . ALA B 1 41 ? 1.341 -14.797 11.172 1 77.25 41 ALA B C 1
ATOM 1452 O O . ALA B 1 41 ? 0.378 -15.547 10.984 1 77.25 41 ALA B O 1
ATOM 1453 N N . SER B 1 42 ? 1.196 -13.609 11.57 1 77.19 42 SER B N 1
ATOM 1454 C CA . SER B 1 42 ? -0.116 -13.07 11.914 1 77.19 42 SER B CA 1
ATOM 1455 C C . SER B 1 42 ? -0.98 -12.883 10.672 1 77.19 42 SER B C 1
ATOM 1457 O O . SER B 1 42 ? -2.211 -12.906 10.75 1 77.19 42 SER B O 1
ATOM 1459 N N . TRP B 1 43 ? -0.312 -12.781 9.555 1 83.38 43 TRP B N 1
ATOM 1460 C CA . TRP B 1 43 ? -1.033 -12.5 8.312 1 83.38 43 TRP B CA 1
ATOM 1461 C C . TRP B 1 43 ? -1.13 -13.758 7.449 1 83.38 43 TRP B C 1
ATOM 1463 O O . TRP B 1 43 ? -1.813 -13.758 6.426 1 83.38 43 TRP B O 1
ATOM 1473 N N . ALA B 1 44 ? -0.509 -14.805 7.871 1 82.62 44 ALA B N 1
ATOM 1474 C CA . ALA B 1 44 ? -0.314 -15.984 7.035 1 82.62 44 ALA B CA 1
ATOM 1475 C C . ALA B 1 44 ? -1.651 -16.562 6.578 1 82.62 44 ALA B C 1
ATOM 1477 O O . ALA B 1 44 ? -1.771 -17.047 5.457 1 82.62 44 ALA B O 1
ATOM 1478 N N . ASP B 1 45 ? -2.736 -16.297 7.41 1 85.75 45 ASP B N 1
ATOM 1479 C CA . ASP B 1 45 ? -3.992 -16.984 7.121 1 85.75 45 ASP B CA 1
ATOM 1480 C C . ASP B 1 45 ? -5.062 -16 6.656 1 85.75 45 ASP B C 1
ATOM 1482 O O . ASP B 1 45 ? -6.258 -16.266 6.793 1 85.75 45 ASP B O 1
ATOM 1486 N N . THR B 1 46 ? -4.59 -14.867 6.195 1 91.06 46 THR B N 1
ATOM 1487 C CA . THR B 1 46 ? -5.586 -13.938 5.676 1 91.06 46 THR B CA 1
ATOM 1488 C C . THR B 1 46 ? -6.363 -14.57 4.523 1 91.06 46 THR B C 1
ATOM 1490 O O . THR B 1 46 ? -5.773 -15.188 3.633 1 91.06 46 THR B O 1
ATOM 1493 N N . PRO B 1 47 ? -7.695 -14.461 4.543 1 93.25 47 PRO B N 1
ATOM 1494 C CA . PRO B 1 47 ? -8.523 -15.133 3.537 1 93.25 47 PRO B CA 1
ATOM 1495 C C . PRO B 1 47 ? -8.539 -14.398 2.199 1 93.25 47 PRO B C 1
ATOM 1497 O O . PRO B 1 47 ? -8.273 -13.195 2.15 1 93.25 47 PRO B O 1
ATOM 1500 N N . VAL B 1 48 ? -8.797 -15.141 1.167 1 96.81 48 VAL B N 1
ATOM 1501 C CA . VAL B 1 48 ? -9 -14.578 -0.164 1 96.81 48 VAL B CA 1
ATOM 1502 C C . VAL B 1 48 ? -10.484 -14.562 -0.5 1 96.81 48 VAL B C 1
ATOM 1504 O O . VAL B 1 48 ? -11.305 -15.109 0.246 1 96.81 48 VAL B O 1
ATOM 1507 N N . VAL B 1 49 ? -10.82 -13.828 -1.524 1 97.19 49 VAL B N 1
ATOM 1508 C CA . VAL B 1 49 ? -12.164 -13.852 -2.082 1 97.19 49 VAL B CA 1
ATOM 1509 C C . VAL B 1 49 ? -12.281 -14.969 -3.117 1 97.19 49 VAL B C 1
ATOM 1511 O O . VAL B 1 49 ? -11.898 -14.789 -4.277 1 97.19 49 VAL B O 1
ATOM 1514 N N . ASP B 1 50 ? -12.875 -16.031 -2.73 1 96.88 50 ASP B N 1
ATOM 1515 C CA . ASP B 1 50 ? -12.93 -17.234 -3.564 1 96.88 50 ASP B CA 1
ATOM 1516 C C . ASP B 1 50 ? -13.609 -16.938 -4.898 1 96.88 50 ASP B C 1
ATOM 1518 O O . ASP B 1 50 ? -13.266 -17.531 -5.922 1 96.88 50 ASP B O 1
ATOM 1522 N N . GLU B 1 51 ? -14.5 -16.016 -4.883 1 97.31 51 GLU B N 1
ATOM 1523 C CA . GLU B 1 51 ? -15.289 -15.695 -6.07 1 97.31 51 GLU B CA 1
ATOM 1524 C C . GLU B 1 51 ? -14.414 -15.07 -7.156 1 97.31 51 GLU B C 1
ATOM 1526 O O . GLU B 1 51 ? -14.812 -15.016 -8.32 1 97.31 51 GLU B O 1
ATOM 1531 N N . LEU B 1 52 ? -13.289 -14.625 -6.789 1 97.88 52 LEU B N 1
ATOM 1532 C CA . LEU B 1 52 ? -12.383 -14.016 -7.762 1 97.88 52 LEU B CA 1
ATOM 1533 C C . LEU B 1 52 ? -11.648 -15.086 -8.562 1 97.88 52 LEU B C 1
ATOM 1535 O O . LEU B 1 52 ? -11.039 -14.789 -9.586 1 97.88 52 LEU B O 1
ATOM 1539 N N . ASP B 1 53 ? -11.734 -16.328 -8.094 1 98.44 53 ASP B N 1
ATOM 1540 C CA . ASP B 1 53 ? -11.086 -17.406 -8.82 1 98.44 53 ASP B CA 1
ATOM 1541 C C . ASP B 1 53 ? -11.719 -17.609 -10.195 1 98.44 53 ASP B C 1
ATOM 1543 O O . ASP B 1 53 ? -12.906 -17.938 -10.289 1 98.44 53 ASP B O 1
ATOM 1547 N N . GLY B 1 54 ? -10.969 -17.297 -11.195 1 98.19 54 GLY B N 1
ATOM 1548 C CA . GLY B 1 54 ? -11.469 -17.484 -12.547 1 98.19 54 GLY B CA 1
ATOM 1549 C C . GLY B 1 54 ? -12.023 -16.203 -13.148 1 98.19 54 GLY B C 1
ATOM 1550 O O . GLY B 1 54 ? -12.414 -16.188 -14.32 1 98.19 54 GLY B O 1
ATOM 1551 N N . GLU B 1 55 ? -12.039 -15.164 -12.445 1 97.94 55 GLU B N 1
ATOM 1552 C CA . GLU B 1 55 ? -12.594 -13.898 -12.93 1 97.94 55 GLU B CA 1
ATOM 1553 C C . GLU B 1 55 ? -11.555 -13.102 -13.711 1 97.94 55 GLU B C 1
ATOM 1555 O O . GLU B 1 55 ? -10.391 -13.031 -13.312 1 97.94 55 GLU B O 1
ATOM 1560 N N . ARG B 1 56 ? -11.977 -12.609 -14.805 1 98.12 56 ARG B N 1
ATOM 1561 C CA . ARG B 1 56 ? -11.125 -11.68 -15.539 1 98.12 56 ARG B CA 1
ATOM 1562 C C . ARG B 1 56 ? -11.133 -10.297 -14.891 1 98.12 56 ARG B C 1
ATOM 1564 O O . ARG B 1 56 ? -12.195 -9.727 -14.656 1 98.12 56 ARG B O 1
ATOM 1571 N N . VAL B 1 57 ? -9.945 -9.773 -14.625 1 97.75 57 VAL B N 1
ATOM 1572 C CA . VAL B 1 57 ? -9.859 -8.516 -13.883 1 97.75 57 VAL B CA 1
ATOM 1573 C C . VAL B 1 57 ? -8.773 -7.629 -14.492 1 97.75 57 VAL B C 1
ATOM 1575 O O . VAL B 1 57 ? -8 -8.078 -15.344 1 97.75 57 VAL B O 1
ATOM 1578 N N . ARG B 1 58 ? -8.836 -6.395 -14.133 1 96.94 58 ARG B N 1
ATOM 1579 C CA . ARG B 1 58 ? -7.758 -5.43 -14.32 1 96.94 58 ARG B CA 1
ATOM 1580 C C . ARG B 1 58 ? -7.32 -4.824 -12.992 1 96.94 58 ARG B C 1
ATOM 1582 O O . ARG B 1 58 ? -8.141 -4.262 -12.266 1 96.94 58 ARG B O 1
ATOM 1589 N N . LEU B 1 59 ? -6.074 -4.957 -12.664 1 95.31 59 LEU B N 1
ATOM 1590 C CA . LEU B 1 59 ? -5.559 -4.539 -11.367 1 95.31 59 LEU B CA 1
ATOM 1591 C C . LEU B 1 59 ? -4.234 -3.791 -11.523 1 95.31 59 LEU B C 1
ATOM 1593 O O . LEU B 1 59 ? -3.342 -4.246 -12.234 1 95.31 59 LEU B O 1
ATOM 1597 N N . GLY B 1 60 ? -4.129 -2.711 -10.93 1 94.38 60 GLY B N 1
ATOM 1598 C CA . GLY B 1 60 ? -2.895 -1.944 -10.938 1 94.38 60 GLY B CA 1
ATOM 1599 C C . GLY B 1 60 ? -2.041 -2.182 -9.711 1 94.38 60 GLY B C 1
ATOM 1600 O O . GLY B 1 60 ? -2.564 -2.398 -8.609 1 94.38 60 GLY B O 1
ATOM 1601 N N . GLY B 1 61 ? -0.794 -2.076 -9.859 1 94.94 61 GLY B N 1
ATOM 1602 C CA . GLY B 1 61 ? 0.125 -2.24 -8.742 1 94.94 61 GLY B CA 1
ATOM 1603 C C . GLY B 1 61 ? 1.576 -2.033 -9.125 1 94.94 61 GLY B C 1
ATOM 1604 O O . GLY B 1 61 ? 1.868 -1.412 -10.156 1 94.94 61 GLY B O 1
ATOM 1605 N N . PHE B 1 62 ? 2.457 -2.48 -8.234 1 94.94 62 PHE B N 1
ATOM 1606 C CA . PHE B 1 62 ? 3.895 -2.309 -8.398 1 94.94 62 PHE B CA 1
ATOM 1607 C C . PHE B 1 62 ? 4.586 -3.656 -8.57 1 94.94 62 PHE B C 1
ATOM 1609 O O . PHE B 1 62 ? 4.262 -4.617 -7.867 1 94.94 62 PHE B O 1
ATOM 1616 N N . VAL B 1 63 ? 5.562 -3.693 -9.453 1 95.81 63 VAL B N 1
ATOM 1617 C CA . VAL B 1 63 ? 6.25 -4.93 -9.82 1 95.81 63 VAL B CA 1
ATOM 1618 C C . VAL B 1 63 ? 7.371 -5.211 -8.82 1 95.81 63 VAL B C 1
ATOM 1620 O O . VAL B 1 63 ? 8.172 -4.328 -8.508 1 95.81 63 VAL B O 1
ATOM 1623 N N . VAL B 1 64 ? 7.426 -6.41 -8.281 1 94.69 64 VAL B N 1
ATOM 1624 C CA . VAL B 1 64 ? 8.57 -6.938 -7.555 1 94.69 64 VAL B CA 1
ATOM 1625 C C . VAL B 1 64 ? 9.109 -8.18 -8.266 1 94.69 64 VAL B C 1
ATOM 1627 O O . VAL B 1 64 ? 8.57 -9.281 -8.102 1 94.69 64 VAL B O 1
ATOM 1630 N N . PRO B 1 65 ? 10.18 -8.039 -8.953 1 96.12 65 PRO B N 1
ATOM 1631 C CA . PRO B 1 65 ? 10.641 -9.141 -9.805 1 96.12 65 PRO B CA 1
ATOM 1632 C C . PRO B 1 65 ? 11.094 -10.359 -9.008 1 96.12 65 PRO B C 1
ATOM 1634 O O . PRO B 1 65 ? 11.703 -10.211 -7.945 1 96.12 65 PRO B O 1
ATOM 1637 N N . LEU B 1 66 ? 10.781 -11.531 -9.516 1 95.12 66 LEU B N 1
ATOM 1638 C CA . LEU B 1 66 ? 11.258 -12.797 -8.961 1 95.12 66 LEU B CA 1
ATOM 1639 C C . LEU B 1 66 ? 12.211 -13.484 -9.938 1 95.12 66 LEU B C 1
ATOM 1641 O O . LEU B 1 66 ? 13.328 -13.852 -9.562 1 95.12 66 LEU B O 1
ATOM 1645 N N . GLU B 1 67 ? 11.758 -13.672 -11.164 1 94.88 67 GLU B N 1
ATOM 1646 C CA . GLU B 1 67 ? 12.57 -14.312 -12.195 1 94.88 67 GLU B CA 1
ATOM 1647 C C . GLU B 1 67 ? 12.648 -13.445 -13.445 1 94.88 67 GLU B C 1
ATOM 1649 O O . GLU B 1 67 ? 11.641 -12.883 -13.891 1 94.88 67 GLU B O 1
ATOM 1654 N N . GLY B 1 68 ? 13.859 -13.273 -13.961 1 90.38 68 GLY B N 1
ATOM 1655 C CA . GLY B 1 68 ? 14.109 -12.508 -15.172 1 90.38 68 GLY B CA 1
ATOM 1656 C C . GLY B 1 68 ? 15.57 -12.5 -15.578 1 90.38 68 GLY B C 1
ATOM 1657 O O . GLY B 1 68 ? 16.375 -13.281 -15.062 1 90.38 68 GLY B O 1
ATOM 1658 N N . ASP B 1 69 ? 15.859 -11.758 -16.656 1 87.5 69 ASP B N 1
ATOM 1659 C CA . ASP B 1 69 ? 17.234 -11.68 -17.141 1 87.5 69 ASP B CA 1
ATOM 1660 C C . ASP B 1 69 ? 17.797 -10.273 -16.953 1 87.5 69 ASP B C 1
ATOM 1662 O O . ASP B 1 69 ? 18.734 -9.867 -17.656 1 87.5 69 ASP B O 1
ATOM 1666 N N . GLY B 1 70 ? 17.281 -9.484 -16 1 81.06 70 GLY B N 1
ATOM 1667 C CA . GLY B 1 70 ? 17.703 -8.117 -15.734 1 81.06 70 GLY B CA 1
ATOM 1668 C C . GLY B 1 70 ? 16.953 -7.09 -16.562 1 81.06 70 GLY B C 1
ATOM 1669 O O . GLY B 1 70 ? 16.75 -5.961 -16.109 1 81.06 70 GLY B O 1
ATOM 1670 N N . SER B 1 71 ? 16.578 -7.449 -17.812 1 85.31 71 SER B N 1
ATOM 1671 C CA . SER B 1 71 ? 15.844 -6.535 -18.672 1 85.31 71 SER B CA 1
ATOM 1672 C C . SER B 1 71 ? 14.391 -6.953 -18.812 1 85.31 71 SER B C 1
ATOM 1674 O O . SER B 1 71 ? 13.5 -6.109 -18.953 1 85.31 71 SER B O 1
ATOM 1676 N N . ARG B 1 72 ? 14.227 -8.266 -18.75 1 94.06 72 ARG B N 1
ATOM 1677 C CA . ARG B 1 72 ? 12.875 -8.82 -18.859 1 94.06 72 ARG B CA 1
ATOM 1678 C C . ARG B 1 72 ? 12.539 -9.656 -17.625 1 94.06 72 ARG B C 1
ATOM 1680 O O . ARG B 1 72 ? 13.414 -10.289 -17.031 1 94.06 72 ARG B O 1
ATOM 1687 N N . VAL B 1 73 ? 11.281 -9.57 -17.297 1 96.62 73 VAL B N 1
ATOM 1688 C CA . VAL B 1 73 ? 10.805 -10.312 -16.141 1 96.62 73 VAL B CA 1
ATOM 1689 C C . VAL B 1 73 ? 9.719 -11.297 -16.562 1 96.62 73 VAL B C 1
ATOM 1691 O O . VAL B 1 73 ? 8.781 -10.93 -17.266 1 96.62 73 VAL B O 1
ATOM 1694 N N . THR B 1 74 ? 9.844 -12.555 -16.125 1 96.94 74 THR B N 1
ATOM 1695 C CA . THR B 1 74 ? 8.867 -13.578 -16.484 1 96.94 74 THR B CA 1
ATOM 1696 C C . THR B 1 74 ? 8.008 -13.945 -15.273 1 96.94 74 THR B C 1
ATOM 1698 O O . THR B 1 74 ? 6.957 -14.57 -15.414 1 96.94 74 THR B O 1
ATOM 1701 N N . GLU B 1 75 ? 8.516 -13.727 -14.078 1 97.62 75 GLU B N 1
ATOM 1702 C CA . GLU B 1 75 ? 7.816 -13.977 -12.82 1 97.62 75 GLU B CA 1
ATOM 1703 C C . GLU B 1 75 ? 8.016 -12.828 -11.836 1 97.62 75 GLU B C 1
ATOM 1705 O O . GLU B 1 75 ? 9.141 -12.367 -11.633 1 97.62 75 GLU B O 1
ATOM 1710 N N . PHE B 1 76 ? 6.93 -12.336 -11.344 1 97.75 76 PHE B N 1
ATOM 1711 C CA . PHE B 1 76 ? 7.035 -11.234 -10.383 1 97.75 76 PHE B CA 1
ATOM 1712 C C . PHE B 1 76 ? 5.84 -11.227 -9.438 1 97.75 76 PHE B C 1
ATOM 1714 O O . PHE B 1 76 ? 4.867 -11.961 -9.648 1 97.75 76 PHE B O 1
ATOM 1721 N N . LEU B 1 77 ? 5.965 -10.508 -8.367 1 98 77 LEU B N 1
ATOM 1722 C CA . LEU B 1 77 ? 4.836 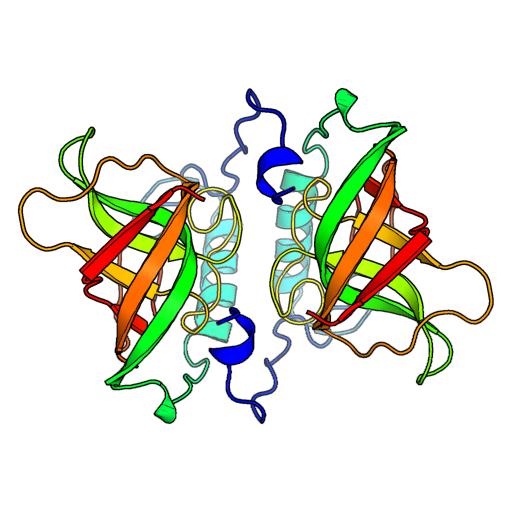-10.164 -7.508 1 98 77 LEU B CA 1
ATOM 1723 C C . LEU B 1 77 ? 4.27 -8.797 -7.871 1 98 77 LEU B C 1
ATOM 1725 O O . LEU B 1 77 ? 5.023 -7.875 -8.195 1 98 77 LEU B O 1
ATOM 1729 N N . LEU B 1 78 ? 2.988 -8.711 -7.895 1 98.06 78 LEU B N 1
ATOM 1730 C CA . LEU B 1 78 ? 2.318 -7.418 -7.91 1 98.06 78 LEU B CA 1
ATOM 1731 C C . LEU B 1 78 ? 1.853 -7.027 -6.512 1 98.06 78 LEU B C 1
ATOM 1733 O O . LEU B 1 78 ? 1.142 -7.793 -5.855 1 98.06 78 LEU B O 1
ATOM 1737 N N . VAL B 1 79 ? 2.246 -5.844 -6.035 1 96.62 79 VAL B N 1
ATOM 1738 C CA . VAL B 1 79 ? 1.924 -5.395 -4.684 1 96.62 79 VAL B CA 1
ATOM 1739 C C . VAL B 1 79 ? 1.248 -4.027 -4.738 1 96.62 79 VAL B C 1
ATOM 1741 O O . VAL B 1 79 ? 1.382 -3.301 -5.727 1 96.62 79 VAL B O 1
ATOM 1744 N N . PRO B 1 80 ? 0.565 -3.658 -3.715 1 94.94 80 PRO B N 1
ATOM 1745 C CA . PRO B 1 80 ? -0.302 -2.48 -3.795 1 94.94 80 PRO B CA 1
ATOM 1746 C C . PRO B 1 80 ? 0.45 -1.177 -3.541 1 94.94 80 PRO B C 1
ATOM 1748 O O . PRO B 1 80 ? -0.084 -0.093 -3.789 1 94.94 80 PRO B O 1
ATOM 1751 N N . PHE B 1 81 ? 1.681 -1.216 -3.021 1 91.75 81 PHE B N 1
ATOM 1752 C CA . PHE B 1 81 ? 2.334 0.044 -2.688 1 91.75 81 PHE B CA 1
ATOM 1753 C C . PHE B 1 81 ? 3.836 -0.041 -2.939 1 91.75 81 PHE B C 1
ATOM 1755 O O . PHE B 1 81 ? 4.43 -1.115 -2.826 1 91.75 81 PHE B O 1
ATOM 1762 N N . TYR B 1 82 ? 4.398 1.026 -3.215 1 87.81 82 TYR B N 1
ATOM 1763 C CA . TYR B 1 82 ? 5.809 1.153 -3.566 1 87.81 82 TYR B CA 1
ATOM 1764 C C . TYR B 1 82 ? 6.699 0.724 -2.406 1 87.81 82 TYR B C 1
ATOM 1766 O O . TYR B 1 82 ? 6.457 1.099 -1.257 1 87.81 82 TYR B O 1
ATOM 1774 N N . GLY B 1 83 ? 7.703 -0.176 -2.725 1 87.5 83 GLY B N 1
ATOM 1775 C CA . GLY B 1 83 ? 8.688 -0.547 -1.718 1 87.5 83 GLY B CA 1
ATOM 1776 C C . GLY B 1 83 ? 8.367 -1.86 -1.029 1 87.5 83 GLY B C 1
ATOM 1777 O O . GLY B 1 83 ? 9.227 -2.441 -0.359 1 87.5 83 GLY B O 1
ATOM 1778 N N . ALA B 1 84 ? 7.199 -2.326 -1.12 1 88.75 84 ALA B N 1
ATOM 1779 C CA . ALA B 1 84 ? 6.789 -3.57 -0.474 1 88.75 84 ALA B CA 1
ATOM 1780 C C . ALA B 1 84 ? 7.742 -4.711 -0.818 1 88.75 84 ALA B C 1
ATOM 1782 O O . ALA B 1 84 ? 8.195 -4.824 -1.959 1 88.75 84 ALA B O 1
ATOM 1783 N N . CYS B 1 85 ? 8.055 -5.574 0.221 1 86.38 85 CYS B N 1
ATOM 1784 C CA . CYS B 1 85 ? 8.82 -6.809 0.119 1 86.38 85 CYS B CA 1
ATOM 1785 C C . CYS B 1 85 ? 10.32 -6.523 0.146 1 86.38 85 CYS B C 1
ATOM 1787 O O . CYS B 1 85 ? 11.117 -7.414 0.442 1 86.38 85 CYS B O 1
ATOM 1789 N N . ILE B 1 86 ? 10.688 -5.434 -0.3 1 80.81 86 ILE B N 1
ATOM 1790 C CA . ILE B 1 86 ? 12.117 -5.168 -0.372 1 80.81 86 ILE B CA 1
ATOM 1791 C C . ILE B 1 86 ? 12.5 -4.094 0.646 1 80.81 86 ILE B C 1
ATOM 1793 O O . ILE B 1 86 ? 13.492 -4.238 1.367 1 80.81 86 ILE B O 1
ATOM 1797 N N . HIS B 1 87 ? 11.727 -3.049 0.743 1 79.25 87 HIS B N 1
ATOM 1798 C CA . HIS B 1 87 ? 12.07 -1.896 1.569 1 79.25 87 HIS B CA 1
ATOM 1799 C C . HIS B 1 87 ? 11.188 -1.833 2.816 1 79.25 87 HIS B C 1
ATOM 1801 O O . HIS B 1 87 ? 11.602 -1.287 3.842 1 79.25 87 HIS B O 1
ATOM 1807 N N . VAL B 1 88 ? 10.062 -2.305 2.689 1 79.25 88 VAL B N 1
ATOM 1808 C CA . VAL B 1 88 ? 9.125 -2.41 3.807 1 79.25 88 VAL B CA 1
ATOM 1809 C C . VAL B 1 88 ? 8.555 -3.822 3.867 1 79.25 88 VAL B C 1
ATOM 1811 O O . VAL B 1 88 ? 8.648 -4.582 2.898 1 79.25 88 VAL B O 1
ATOM 1814 N N . PRO B 1 89 ? 8.047 -4.168 5.031 1 80.56 89 PRO B N 1
ATOM 1815 C CA . PRO B 1 89 ? 7.469 -5.508 5.145 1 80.56 89 PRO B CA 1
ATOM 1816 C C . PRO B 1 89 ? 6.453 -5.809 4.043 1 80.56 89 PRO B C 1
ATOM 1818 O O . PRO B 1 89 ? 5.762 -4.902 3.572 1 80.56 89 PRO B O 1
ATOM 1821 N N . PRO B 1 90 ? 6.457 -7.062 3.715 1 88.19 90 PRO B N 1
ATOM 1822 C CA . PRO B 1 90 ? 5.473 -7.426 2.693 1 88.19 90 PRO B CA 1
ATOM 1823 C C . PRO B 1 90 ? 4.031 -7.25 3.174 1 88.19 90 PRO B C 1
ATOM 1825 O O . PRO B 1 90 ? 3.758 -7.367 4.371 1 88.19 90 PRO B O 1
ATOM 1828 N N . PRO B 1 91 ? 3.109 -7.023 2.195 1 90.56 91 PRO B N 1
ATOM 1829 C CA . PRO B 1 91 ? 1.688 -7.078 2.543 1 90.56 91 PRO B CA 1
ATOM 1830 C C . PRO B 1 91 ? 1.229 -8.484 2.92 1 90.56 91 PRO B C 1
ATOM 1832 O O . PRO B 1 91 ? 1.935 -9.461 2.654 1 90.56 91 PRO B O 1
ATOM 1835 N N . PRO B 1 92 ? 0.048 -8.555 3.582 1 91.31 92 PRO B N 1
ATOM 1836 C CA . PRO B 1 92 ? -0.531 -9.883 3.785 1 91.31 92 PRO B CA 1
ATOM 1837 C C . PRO B 1 92 ? -0.757 -10.633 2.475 1 91.31 92 PRO B C 1
ATOM 1839 O O . PRO B 1 92 ? -0.928 -10.016 1.423 1 91.31 92 PRO B O 1
ATOM 1842 N N . PRO B 1 93 ? -0.8 -11.945 2.537 1 94.69 93 PRO B N 1
ATOM 1843 C CA . PRO B 1 93 ? -0.909 -12.766 1.325 1 94.69 93 PRO B CA 1
ATOM 1844 C C . PRO B 1 93 ? -2.096 -12.367 0.452 1 94.69 93 PRO B C 1
ATOM 1846 O O . PRO B 1 93 ? -1.997 -12.383 -0.777 1 94.69 93 PRO B O 1
ATOM 1849 N N . ASN B 1 94 ? -3.18 -11.93 1.001 1 96.12 94 ASN B N 1
ATOM 1850 C CA . ASN B 1 94 ? -4.344 -11.594 0.186 1 96.12 94 ASN B CA 1
ATOM 1851 C C . ASN B 1 94 ? -4.199 -10.219 -0.461 1 96.12 94 ASN B C 1
ATOM 1853 O O . ASN B 1 94 ? -5.129 -9.734 -1.109 1 96.12 94 ASN B O 1
ATOM 1857 N N . GLN B 1 95 ? -3.021 -9.633 -0.267 1 95.25 95 GLN B N 1
ATOM 1858 C CA . GLN B 1 95 ? -2.668 -8.367 -0.908 1 95.25 95 GLN B CA 1
ATOM 1859 C C . GLN B 1 95 ? -1.402 -8.516 -1.749 1 95.25 95 GLN B C 1
ATOM 1861 O O . GLN B 1 95 ? -0.667 -7.547 -1.945 1 95.25 95 GLN B O 1
ATOM 1866 N N . VAL B 1 96 ? -1.162 -9.68 -2.188 1 97.44 96 VAL B N 1
ATOM 1867 C CA . VAL B 1 96 ? -0.056 -10.008 -3.082 1 97.44 96 VAL B CA 1
ATOM 1868 C C . VAL B 1 96 ? -0.555 -10.898 -4.215 1 97.44 96 VAL B C 1
ATOM 1870 O O . VAL B 1 96 ? -1.256 -11.883 -3.975 1 97.44 96 VAL B O 1
ATOM 1873 N N . VAL B 1 97 ? -0.226 -10.562 -5.445 1 98.56 97 VAL B N 1
ATOM 1874 C CA . VAL B 1 97 ? -0.539 -11.391 -6.605 1 98.56 97 VAL B CA 1
ATOM 1875 C C . VAL B 1 97 ? 0.751 -11.93 -7.215 1 98.56 97 VAL B C 1
ATOM 1877 O O . VAL B 1 97 ? 1.644 -11.164 -7.582 1 98.56 97 VAL B O 1
ATOM 1880 N N . HIS B 1 98 ? 0.87 -13.211 -7.324 1 98.62 98 HIS B N 1
ATOM 1881 C CA . HIS B 1 98 ? 1.976 -13.859 -8.016 1 98.62 98 HIS B CA 1
ATOM 1882 C C . HIS B 1 98 ? 1.716 -13.938 -9.516 1 98.62 98 HIS B C 1
ATOM 1884 O O . HIS B 1 98 ? 0.791 -14.625 -9.953 1 98.62 98 HIS B O 1
ATOM 1890 N N . VAL B 1 99 ? 2.578 -13.375 -10.328 1 98.5 99 VAL B N 1
ATOM 1891 C CA . VAL B 1 99 ? 2.309 -13.188 -11.75 1 98.5 99 VAL B CA 1
ATOM 1892 C C . VAL B 1 99 ? 3.314 -13.992 -12.57 1 98.5 99 VAL B C 1
ATOM 1894 O O . VAL B 1 99 ? 4.523 -13.906 -12.344 1 98.5 99 VAL B O 1
ATOM 1897 N N . HIS B 1 100 ? 2.816 -14.727 -13.461 1 96.88 100 HIS B N 1
ATOM 1898 C CA . HIS B 1 100 ? 3.617 -15.445 -14.445 1 96.88 100 HIS B CA 1
ATOM 1899 C C . HIS B 1 100 ? 3.32 -14.953 -15.859 1 96.88 100 HIS B C 1
ATOM 1901 O O . HIS B 1 100 ? 2.178 -15.023 -16.312 1 96.88 100 HIS B O 1
ATOM 1907 N N . VAL B 1 101 ? 4.32 -14.484 -16.484 1 95.19 101 VAL B N 1
ATOM 1908 C CA . VAL B 1 101 ? 4.152 -13.984 -17.844 1 95.19 101 VAL B CA 1
ATOM 1909 C C . VAL B 1 101 ? 4.605 -15.047 -18.844 1 95.19 101 VAL B C 1
ATOM 1911 O O . VAL B 1 101 ? 5.656 -15.664 -18.672 1 95.19 101 VAL B O 1
ATOM 1914 N N . ASN B 1 102 ? 3.777 -15.219 -19.781 1 88.31 102 ASN B N 1
ATOM 1915 C CA . ASN B 1 102 ? 4.125 -16.188 -20.812 1 88.31 102 ASN B CA 1
ATOM 1916 C C . ASN B 1 102 ? 5.168 -15.617 -21.781 1 88.31 102 ASN B C 1
ATOM 1918 O O . ASN B 1 102 ? 5.285 -14.398 -21.938 1 88.31 102 ASN B O 1
ATOM 1922 N N . GLY B 1 103 ? 5.91 -16.469 -22.484 1 89 103 GLY B N 1
ATOM 1923 C CA . GLY B 1 103 ? 6.863 -16.062 -23.5 1 89 103 GLY B CA 1
ATOM 1924 C C . GLY B 1 103 ? 8.133 -15.469 -22.938 1 89 103 GLY B C 1
ATOM 1925 O O . GLY B 1 103 ? 8.727 -16.031 -22 1 89 103 GLY B O 1
ATOM 1926 N N . ASP B 1 104 ? 8.609 -14.32 -23.578 1 89.62 104 ASP B N 1
ATOM 1927 C CA . ASP B 1 104 ? 9.914 -13.75 -23.266 1 89.62 104 ASP B CA 1
ATOM 1928 C C . ASP B 1 104 ? 9.828 -12.797 -22.078 1 89.62 104 ASP B C 1
ATOM 1930 O O . ASP B 1 104 ? 10.828 -12.211 -21.672 1 89.62 104 ASP B O 1
ATOM 1934 N N . GLY B 1 105 ? 8.656 -12.695 -21.516 1 93.56 105 GLY B N 1
ATOM 1935 C CA . GLY B 1 105 ? 8.508 -11.805 -20.375 1 93.56 105 GLY B CA 1
ATOM 1936 C C . GLY B 1 105 ? 8.219 -10.375 -20.781 1 93.56 105 GLY B C 1
ATOM 1937 O O . GLY B 1 105 ? 7.875 -10.102 -21.922 1 93.56 105 GLY B O 1
ATOM 1938 N N . ILE B 1 106 ? 8.227 -9.5 -19.797 1 94.19 106 ILE B N 1
ATOM 1939 C CA . ILE B 1 106 ? 7.957 -8.086 -20.016 1 94.19 106 ILE B CA 1
ATOM 1940 C C . ILE B 1 106 ? 9.164 -7.254 -19.594 1 94.19 106 ILE B C 1
ATOM 1942 O O . ILE B 1 106 ? 9.969 -7.691 -18.766 1 94.19 106 ILE B O 1
ATOM 1946 N N . SER B 1 107 ? 9.25 -6.105 -20.203 1 93.94 107 SER B N 1
ATOM 1947 C CA . SER B 1 107 ? 10.234 -5.133 -19.75 1 93.94 107 SER B CA 1
ATOM 1948 C C . SER B 1 107 ? 9.75 -4.395 -18.5 1 93.94 107 SER B C 1
ATOM 1950 O O . SER B 1 107 ? 8.828 -3.58 -18.578 1 93.94 107 SER B O 1
ATOM 1952 N N . ALA B 1 108 ? 10.258 -4.805 -17.375 1 93.25 108 ALA B N 1
ATOM 1953 C CA . ALA B 1 108 ? 9.867 -4.148 -16.141 1 93.25 108 ALA B CA 1
ATOM 1954 C C . ALA B 1 108 ? 11.023 -4.133 -15.141 1 93.25 108 ALA B C 1
ATOM 1956 O O . ALA B 1 108 ? 11.844 -5.055 -15.109 1 93.25 108 ALA B O 1
ATOM 1957 N N . ARG B 1 109 ? 11.086 -3.061 -14.422 1 90.31 109 ARG B N 1
ATOM 1958 C CA . ARG B 1 109 ? 12.023 -2.904 -13.32 1 90.31 109 ARG B CA 1
ATOM 1959 C C . ARG B 1 109 ? 11.297 -2.924 -11.977 1 90.31 109 ARG B C 1
ATOM 1961 O O . ARG B 1 109 ? 10.07 -2.873 -11.93 1 90.31 109 ARG B O 1
ATOM 1968 N N . SER B 1 110 ? 12.086 -3.062 -10.922 1 90.25 110 SER B N 1
ATOM 1969 C CA . SER B 1 110 ? 11.523 -3.068 -9.57 1 90.25 110 SER B CA 1
ATOM 1970 C C . SER B 1 110 ? 10.695 -1.815 -9.32 1 90.25 110 SER B C 1
ATOM 1972 O O . SER B 1 110 ? 11.148 -0.699 -9.57 1 90.25 110 SER B O 1
ATOM 1974 N N . PHE B 1 111 ? 9.422 -2.064 -8.984 1 91.31 111 PHE B N 1
ATOM 1975 C CA . PHE B 1 111 ? 8.445 -1.085 -8.516 1 91.31 111 PHE B CA 1
ATOM 1976 C C . PHE B 1 111 ? 7.941 -0.226 -9.672 1 91.31 111 PHE B C 1
ATOM 1978 O O . PHE B 1 111 ? 7.402 0.86 -9.461 1 91.31 111 PHE B O 1
ATOM 1985 N N . ASP B 1 112 ? 8.219 -0.691 -10.906 1 91.81 112 ASP B N 1
ATOM 1986 C CA . ASP B 1 112 ? 7.438 -0.094 -11.984 1 91.81 112 ASP B CA 1
ATOM 1987 C C . ASP B 1 112 ? 5.941 -0.232 -11.719 1 91.81 112 ASP B C 1
ATOM 1989 O O . ASP B 1 112 ? 5.477 -1.29 -11.289 1 91.81 112 ASP B O 1
ATOM 1993 N N . ALA B 1 113 ? 5.172 0.833 -11.945 1 92.75 113 ALA B N 1
ATOM 1994 C CA . ALA B 1 113 ? 3.717 0.769 -11.852 1 92.75 113 ALA B CA 1
ATOM 1995 C C . ALA B 1 113 ? 3.111 0.186 -13.125 1 92.75 113 ALA B C 1
ATOM 1997 O O . ALA B 1 113 ? 3.404 0.652 -14.234 1 92.75 113 ALA B O 1
ATOM 1998 N N . VAL B 1 114 ? 2.24 -0.816 -12.977 1 95.44 114 VAL B N 1
ATOM 1999 C CA . VAL B 1 114 ? 1.681 -1.452 -14.164 1 95.44 114 VAL B CA 1
ATOM 2000 C C . VAL B 1 114 ? 0.202 -1.757 -13.938 1 95.44 114 VAL B C 1
ATOM 2002 O O . VAL B 1 114 ? -0.261 -1.81 -12.797 1 95.44 114 VAL B O 1
ATOM 2005 N N . TRP B 1 115 ? -0.542 -1.891 -15.008 1 95.56 115 TRP B N 1
ATOM 2006 C CA . TRP B 1 115 ? -1.867 -2.496 -15.07 1 95.56 115 TRP B CA 1
ATOM 2007 C C . TRP B 1 115 ? -1.791 -3.922 -15.609 1 95.56 115 TRP B C 1
ATOM 2009 O O . TRP B 1 115 ? -1.212 -4.16 -16.672 1 95.56 115 TRP B O 1
ATOM 2019 N N . LEU B 1 116 ? -2.355 -4.828 -14.883 1 97.56 116 LEU B N 1
ATOM 2020 C CA . LEU B 1 116 ? -2.479 -6.211 -15.336 1 97.56 116 LEU B CA 1
ATOM 2021 C C . LEU B 1 116 ? -3.92 -6.531 -15.719 1 97.56 116 LEU B C 1
ATOM 2023 O O . LEU B 1 116 ? -4.852 -6.211 -14.984 1 97.56 116 LEU B O 1
ATOM 2027 N N . THR B 1 117 ? -4.059 -7.078 -16.875 1 98.25 117 THR B N 1
ATOM 2028 C CA . THR B 1 117 ? -5.352 -7.625 -17.266 1 98.25 117 THR B CA 1
ATOM 2029 C C . THR B 1 117 ? -5.25 -9.133 -17.5 1 98.25 117 THR B C 1
ATOM 2031 O O . THR B 1 117 ? -4.375 -9.594 -18.234 1 98.25 117 THR B O 1
ATOM 2034 N N . GLY B 1 118 ? -6.062 -9.898 -16.859 1 97.88 118 GLY B N 1
ATOM 2035 C CA . GLY B 1 118 ? -6.066 -11.344 -17 1 97.88 118 GLY B CA 1
ATOM 2036 C C . GLY B 1 118 ? -7.012 -12.031 -16.016 1 97.88 118 GLY B C 1
ATOM 2037 O O . GLY B 1 118 ? -7.805 -11.367 -15.344 1 97.88 118 GLY B O 1
ATOM 2038 N N . THR B 1 119 ? -6.953 -13.344 -16.031 1 98.25 119 THR B N 1
ATOM 2039 C CA . THR B 1 119 ? -7.793 -14.148 -15.148 1 98.25 119 THR B CA 1
ATOM 2040 C C . THR B 1 119 ? -7.117 -14.352 -13.797 1 98.25 119 THR B C 1
ATOM 2042 O O . THR B 1 119 ? -5.992 -14.844 -13.727 1 98.25 119 THR B O 1
ATOM 2045 N N . MET B 1 120 ? -7.801 -13.961 -12.742 1 98.44 120 MET B N 1
ATOM 2046 C CA . MET B 1 120 ? -7.297 -14.133 -11.383 1 98.44 120 MET B CA 1
ATOM 2047 C C . MET B 1 120 ? -7.516 -15.562 -10.906 1 98.44 120 MET B C 1
ATOM 2049 O O . MET B 1 120 ? -8.562 -16.156 -11.156 1 98.44 120 MET B O 1
ATOM 2053 N N . ARG B 1 121 ? -6.512 -16.062 -10.234 1 98.56 121 ARG B N 1
ATOM 2054 C CA . ARG B 1 121 ? -6.664 -17.297 -9.477 1 98.56 121 ARG B CA 1
ATOM 2055 C C . ARG B 1 121 ? -6.523 -17.062 -7.98 1 98.56 121 ARG B C 1
ATOM 2057 O O . ARG B 1 121 ? -5.59 -16.375 -7.543 1 98.56 121 ARG B O 1
ATOM 2064 N N . ALA B 1 122 ? -7.512 -17.531 -7.234 1 98 122 ALA B N 1
ATOM 2065 C CA . ALA B 1 122 ? -7.391 -17.516 -5.777 1 98 122 ALA B CA 1
ATOM 2066 C C . ALA B 1 122 ? -6.605 -18.719 -5.273 1 98 122 ALA B C 1
ATOM 2068 O O . ALA B 1 122 ? -7.172 -19.625 -4.652 1 98 122 ALA B O 1
ATOM 2069 N N . GLN B 1 123 ? -5.34 -18.672 -5.574 1 95.5 123 GLN B N 1
ATOM 2070 C CA . GLN B 1 123 ? -4.402 -19.75 -5.273 1 95.5 123 GLN B CA 1
ATOM 2071 C C . GLN B 1 123 ? -3.184 -19.219 -4.523 1 95.5 123 GLN B C 1
ATOM 2073 O O . GLN B 1 123 ? -2.451 -18.375 -5.031 1 95.5 123 GLN B O 1
ATOM 2078 N N . ARG B 1 124 ? -3.041 -19.781 -3.416 1 95.5 124 ARG B N 1
ATOM 2079 C CA . ARG B 1 124 ? -1.914 -19.359 -2.59 1 95.5 124 ARG B CA 1
ATOM 2080 C C . ARG B 1 124 ? -0.599 -19.891 -3.145 1 95.5 124 ARG B C 1
ATOM 2082 O O . ARG B 1 124 ? -0.562 -20.984 -3.725 1 95.5 124 ARG B O 1
ATOM 2089 N N . SER B 1 125 ? 0.382 -19.125 -3.025 1 96.44 125 SER B N 1
ATOM 2090 C CA . SER B 1 125 ? 1.739 -19.547 -3.369 1 96.44 125 SER B CA 1
ATOM 2091 C C . SER B 1 125 ? 2.77 -18.844 -2.492 1 96.44 125 SER B C 1
ATOM 2093 O O . SER B 1 125 ? 2.451 -17.859 -1.815 1 96.44 125 SER B O 1
ATOM 2095 N N . SER B 1 126 ? 3.926 -19.438 -2.447 1 94.06 126 SER B N 1
ATOM 2096 C CA . SER B 1 126 ? 5.016 -18.875 -1.658 1 94.06 126 SER B CA 1
ATOM 2097 C C . SER B 1 126 ? 6.242 -18.609 -2.521 1 94.06 126 SER B C 1
ATOM 2099 O O . SER B 1 126 ? 6.531 -19.359 -3.451 1 94.06 126 SER B O 1
ATOM 2101 N N . SER B 1 127 ? 6.848 -17.484 -2.25 1 91.44 127 SER B N 1
ATOM 2102 C CA . SER B 1 127 ? 8.141 -17.141 -2.83 1 91.44 127 SER B CA 1
ATOM 2103 C C . SER B 1 127 ? 9.133 -16.703 -1.757 1 91.44 127 SER B C 1
ATOM 2105 O O . SER B 1 127 ? 8.789 -16.641 -0.576 1 91.44 127 SER B O 1
ATOM 2107 N N . GLU B 1 128 ? 10.367 -16.438 -2.146 1 87 128 GLU B N 1
ATOM 2108 C CA . GLU B 1 128 ? 11.398 -16 -1.219 1 87 128 GLU B CA 1
ATOM 2109 C C . GLU B 1 128 ? 11.055 -14.641 -0.619 1 87 128 GLU B C 1
ATOM 2111 O O . GLU B 1 128 ? 11.422 -14.344 0.52 1 87 128 GLU B O 1
ATOM 2116 N N . LEU B 1 129 ? 10.273 -13.891 -1.292 1 89.06 129 LEU B N 1
ATOM 2117 C CA . LEU B 1 129 ? 10.062 -12.5 -0.908 1 89.06 129 LEU B CA 1
ATOM 2118 C C . LEU B 1 129 ? 8.75 -12.336 -0.155 1 89.06 129 LEU B C 1
ATOM 2120 O O . LEU B 1 129 ? 8.641 -11.492 0.736 1 89.06 129 LEU B O 1
ATOM 2124 N N . ALA B 1 130 ? 7.789 -13.219 -0.517 1 91.69 130 ALA B N 1
ATOM 2125 C CA . ALA B 1 130 ? 6.492 -13.062 0.137 1 91.69 130 ALA B CA 1
ATOM 2126 C C . ALA B 1 130 ? 5.566 -14.234 -0.188 1 91.69 130 ALA B C 1
ATOM 2128 O O . ALA B 1 130 ? 5.773 -14.938 -1.177 1 91.69 130 ALA B O 1
ATOM 2129 N N . ASP B 1 131 ? 4.578 -14.414 0.65 1 94.56 131 ASP B N 1
ATOM 2130 C CA . ASP B 1 131 ? 3.428 -15.258 0.337 1 94.56 131 ASP B CA 1
ATOM 2131 C C . ASP B 1 131 ? 2.375 -14.477 -0.448 1 94.56 131 ASP B C 1
ATOM 2133 O O . ASP B 1 131 ? 2.127 -13.305 -0.167 1 94.56 131 ASP B O 1
ATOM 2137 N N . ALA B 1 132 ? 1.779 -15.195 -1.43 1 97.44 132 ALA B N 1
ATOM 2138 C CA . ALA B 1 132 ? 0.732 -14.594 -2.25 1 97.44 132 ALA B CA 1
ATOM 2139 C C . ALA B 1 132 ? -0.574 -15.375 -2.133 1 97.44 132 ALA B C 1
ATOM 2141 O O . ALA B 1 132 ? -0.569 -16.609 -2.131 1 97.44 132 ALA B O 1
ATOM 2142 N N . GLY B 1 133 ? -1.661 -14.617 -2.057 1 97.94 133 GLY B N 1
ATOM 2143 C CA . GLY B 1 133 ? -2.965 -15.258 -1.985 1 97.94 133 GLY B CA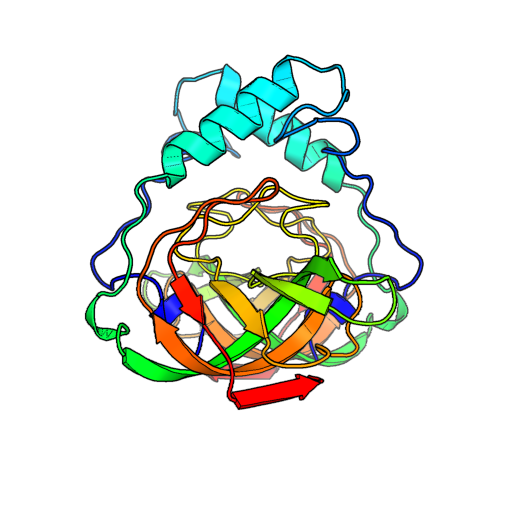 1
ATOM 2144 C C . GLY B 1 133 ? -3.619 -15.438 -3.344 1 97.94 133 GLY B C 1
ATOM 2145 O O . GLY B 1 133 ? -4.59 -16.188 -3.479 1 97.94 133 GLY B O 1
ATOM 2146 N N . TYR B 1 134 ? -3.072 -14.75 -4.301 1 98.62 134 TYR B N 1
ATOM 2147 C CA . TYR B 1 134 ? -3.609 -14.789 -5.656 1 98.62 134 TYR B CA 1
ATOM 2148 C C . TYR B 1 134 ? -2.502 -15.031 -6.672 1 98.62 134 TYR B C 1
ATOM 2150 O O . TYR B 1 134 ? -1.322 -14.828 -6.379 1 98.62 134 TYR B O 1
ATOM 2158 N N . SER B 1 135 ? -2.93 -15.453 -7.816 1 98.56 135 SER B N 1
ATOM 2159 C CA . SER B 1 135 ? -2.018 -15.555 -8.953 1 98.56 135 SER B CA 1
ATOM 2160 C C . SER B 1 135 ? -2.703 -15.156 -10.25 1 98.56 135 SER B C 1
ATOM 2162 O O . SER B 1 135 ? -3.934 -15.094 -10.312 1 98.56 135 SER B O 1
ATOM 2164 N N . MET B 1 136 ? -1.842 -14.828 -11.242 1 98.12 136 MET B N 1
ATOM 2165 C CA . MET B 1 136 ? -2.369 -14.453 -12.555 1 98.12 136 MET B CA 1
ATOM 2166 C C . MET B 1 136 ? -1.347 -14.727 -13.648 1 98.12 136 MET B C 1
ATOM 2168 O O . MET B 1 136 ? -0.142 -14.578 -13.43 1 98.12 136 MET B O 1
ATOM 2172 N N . ARG B 1 137 ? -1.796 -15.172 -14.742 1 96.75 137 ARG B N 1
ATOM 2173 C CA . ARG B 1 137 ? -1.101 -15.109 -16.031 1 96.75 137 ARG B CA 1
ATOM 2174 C C . ARG B 1 137 ? -1.737 -14.078 -16.938 1 96.75 137 ARG B C 1
ATOM 2176 O O . ARG B 1 137 ? -2.662 -14.391 -17.703 1 96.75 137 ARG B O 1
ATOM 2183 N N . PRO B 1 138 ? -1.241 -12.883 -16.891 1 97.62 138 PRO B N 1
ATOM 2184 C CA . PRO B 1 138 ? -1.945 -11.805 -17.594 1 97.62 138 PRO B CA 1
ATOM 2185 C C . PRO B 1 138 ? -1.853 -11.93 -19.109 1 97.62 138 PRO B C 1
ATOM 2187 O O . PRO B 1 138 ? -0.831 -12.383 -19.641 1 97.62 138 PRO B O 1
ATOM 2190 N N . ASP B 1 139 ? -2.883 -11.562 -19.766 1 95.69 139 ASP B N 1
ATOM 2191 C CA . ASP B 1 139 ? -2.842 -11.484 -21.219 1 95.69 139 ASP B CA 1
ATOM 2192 C C . ASP B 1 139 ? -2.365 -10.109 -21.688 1 95.69 139 ASP B C 1
ATOM 2194 O O . ASP B 1 139 ? -1.989 -9.938 -22.844 1 95.69 139 ASP B O 1
ATOM 2198 N N . ARG B 1 140 ? -2.43 -9.141 -20.719 1 95.81 140 ARG B N 1
ATOM 2199 C CA . ARG B 1 140 ? -1.99 -7.793 -21.047 1 95.81 140 ARG B CA 1
ATOM 2200 C C . ARG B 1 140 ? -1.328 -7.117 -19.859 1 95.81 140 ARG B C 1
ATOM 2202 O O . ARG B 1 140 ? -1.844 -7.176 -18.734 1 95.81 140 ARG B O 1
ATOM 2209 N N . VAL B 1 141 ? -0.18 -6.527 -20.078 1 96.06 141 VAL B N 1
ATOM 2210 C CA . VAL B 1 141 ? 0.546 -5.723 -19.109 1 96.06 141 VAL B CA 1
ATOM 2211 C C . VAL B 1 141 ? 0.819 -4.336 -19.688 1 96.06 141 VAL B C 1
ATOM 2213 O O . VAL B 1 141 ? 1.418 -4.207 -20.75 1 96.06 141 VAL B O 1
ATOM 2216 N N . GLU B 1 142 ? 0.33 -3.301 -18.938 1 95.56 142 GLU B N 1
ATOM 2217 C CA . GLU B 1 142 ? 0.507 -1.93 -19.406 1 95.56 142 GLU B CA 1
ATOM 2218 C C . GLU B 1 142 ? 1.146 -1.059 -18.328 1 95.56 142 GLU B C 1
ATOM 2220 O O . GLU B 1 142 ? 0.831 -1.198 -17.141 1 95.56 142 GLU B O 1
ATOM 2225 N N . PRO B 1 143 ? 2.066 -0.261 -18.844 1 91.38 143 PRO B N 1
ATOM 2226 C CA . PRO B 1 143 ? 2.568 0.712 -17.859 1 91.38 143 PRO B CA 1
ATOM 2227 C C . PRO B 1 143 ? 1.479 1.647 -17.344 1 91.38 143 PRO B C 1
ATOM 2229 O O . PRO B 1 143 ? 0.493 1.897 -18.047 1 91.38 143 PRO B O 1
ATOM 2232 N N . PHE B 1 144 ? 1.655 2.018 -16.047 1 84.75 144 PHE B N 1
ATOM 2233 C CA . PHE B 1 144 ? 0.703 2.971 -15.484 1 84.75 144 PHE B CA 1
ATOM 2234 C C . PHE B 1 144 ? 0.741 4.285 -16.25 1 84.75 144 PHE B C 1
ATOM 2236 O O . PHE B 1 144 ? 1.816 4.781 -16.594 1 84.75 144 PHE B O 1
#

InterPro domains:
  IPR021727 Protein of unknown function DUF3299 [PF11736] (3-143)